Protein AF-A0A3D1HJ49-F1 (afdb_monomer_lite)

Foldseek 3Di:
DAFEAEAQDKWKKKKFKWFWDDDPPDTDTHQDQCVQWAPKWKWKQFPVRDTDTWDWDQDPVGRRMIITIGDRRDDFGFIWIKIWIAHPNDIWIFIGGRHYGYDNDDPPPDRDFDKDWGDDTVRMTMIIGIDRPPQDCWKKWKEFALDPDPVPDDSVVTDIDRDDQAQHKDFYFAAPHGQKIKIKTLDDWFKDDPRHTDDFDWDDDPSMIITMHDGHYGDRRDMIGIHD

Sequence (228 aa):
MIYRIVKGNGFKLHILVSKLEIAQNSNTLVDCDMNQAANTKVELVDGSCNSIELRHKVSGDAKNELICDFPDDIDIGCYAVKVSFVIGGIHLSSCESNMFLIVPFNRQSKIPVGIIDGEPCGLYNLKYYITTENSYDYKFWYGSSSANSVSELNKDELACDFNRASGKTFTIETTDSKPYIWFVCTSPITITQAGLPTAFNMEQVDNLYFYWSDELVAGNDNIYSIGD

Radius of gyration: 22.47 Å; chains: 1; bounding box: 58×40×58 Å

pLDDT: mean 83.67, std 11.41, range [43.72, 97.31]

Structure (mmCIF, N/CA/C/O backbone):
data_AF-A0A3D1HJ49-F1
#
_entry.id   AF-A0A3D1HJ49-F1
#
loop_
_atom_site.group_PDB
_atom_site.id
_atom_site.type_symbol
_atom_site.label_atom_id
_atom_site.label_alt_id
_atom_site.label_comp_id
_atom_site.label_asym_id
_atom_site.label_entity_id
_atom_site.label_seq_id
_atom_site.pdbx_PDB_ins_code
_atom_site.Cartn_x
_atom_site.Cartn_y
_atom_site.Cartn_z
_atom_site.occupancy
_atom_site.B_iso_or_equiv
_atom_site.auth_seq_id
_atom_site.auth_comp_id
_atom_site.auth_asym_id
_atom_site.auth_atom_id
_atom_site.pdbx_PDB_model_num
ATOM 1 N N . MET A 1 1 ? 20.988 -9.615 -2.984 1.00 62.34 1 MET A N 1
ATOM 2 C CA . MET A 1 1 ? 20.649 -9.552 -1.540 1.00 62.34 1 MET A CA 1
ATOM 3 C C . MET A 1 1 ? 19.183 -9.933 -1.419 1.00 62.34 1 MET A C 1
ATOM 5 O O . MET A 1 1 ? 18.428 -9.475 -2.257 1.00 62.34 1 MET A O 1
ATOM 9 N N . ILE A 1 2 ? 18.794 -10.790 -0.469 1.00 75.12 2 ILE A N 1
ATOM 10 C CA . ILE A 1 2 ? 17.398 -11.253 -0.329 1.00 75.12 2 ILE A CA 1
ATOM 11 C C . ILE A 1 2 ? 16.785 -10.602 0.913 1.00 75.12 2 ILE A C 1
ATOM 13 O O . ILE A 1 2 ? 17.317 -10.773 2.015 1.00 75.12 2 ILE A O 1
ATOM 17 N N . TYR A 1 3 ? 15.674 -9.884 0.756 1.00 79.00 3 TYR A N 1
ATOM 18 C CA . TYR A 1 3 ? 14.934 -9.292 1.868 1.00 79.00 3 TYR A CA 1
ATOM 19 C C . TYR A 1 3 ? 14.092 -10.354 2.575 1.00 79.00 3 TYR A C 1
ATOM 21 O O . TYR A 1 3 ? 13.162 -10.911 1.999 1.00 79.00 3 TYR A O 1
ATOM 29 N N . ARG A 1 4 ? 14.408 -10.638 3.843 1.00 81.81 4 ARG A N 1
ATOM 30 C CA . ARG A 1 4 ? 13.622 -11.559 4.674 1.00 81.81 4 ARG A CA 1
ATOM 31 C C . ARG A 1 4 ? 12.503 -10.813 5.385 1.00 81.81 4 ARG A C 1
ATOM 33 O O . ARG A 1 4 ? 12.780 -10.066 6.324 1.00 81.81 4 ARG A O 1
ATOM 40 N N . ILE A 1 5 ? 11.263 -11.052 4.978 1.00 79.94 5 ILE A N 1
ATOM 41 C CA . ILE A 1 5 ? 10.075 -10.405 5.543 1.00 79.94 5 ILE A CA 1
ATOM 42 C C . ILE A 1 5 ? 9.272 -11.437 6.332 1.00 79.94 5 ILE A C 1
ATOM 44 O O . ILE A 1 5 ? 9.066 -12.556 5.868 1.00 79.94 5 ILE A O 1
ATOM 48 N N . VAL A 1 6 ? 8.841 -11.089 7.545 1.00 78.81 6 VAL A N 1
ATOM 49 C CA . VAL A 1 6 ? 7.960 -11.968 8.327 1.00 78.81 6 VAL A CA 1
ATOM 50 C C . VAL A 1 6 ? 6.545 -11.875 7.762 1.00 78.81 6 VAL A C 1
ATOM 52 O O . VAL A 1 6 ? 6.070 -10.762 7.534 1.00 78.81 6 VAL A O 1
ATOM 55 N N . LYS A 1 7 ? 5.880 -13.017 7.551 1.00 80.44 7 LYS A N 1
ATOM 56 C CA . LYS A 1 7 ? 4.475 -13.078 7.110 1.00 80.44 7 LYS A CA 1
ATOM 57 C C . LYS A 1 7 ? 3.591 -12.189 7.999 1.00 80.44 7 LYS A C 1
ATOM 59 O O . LYS A 1 7 ? 3.810 -12.132 9.208 1.00 80.44 7 LYS A O 1
ATOM 64 N N . GLY A 1 8 ? 2.625 -11.493 7.401 1.00 70.12 8 GLY A N 1
ATOM 65 C CA . GLY A 1 8 ? 1.789 -10.503 8.089 1.00 70.12 8 GLY A CA 1
ATOM 66 C C . GLY A 1 8 ? 2.337 -9.073 8.061 1.00 70.12 8 GLY A C 1
ATOM 67 O O . GLY A 1 8 ? 1.696 -8.178 8.600 1.00 70.12 8 GLY A O 1
ATOM 68 N N . ASN A 1 9 ? 3.505 -8.820 7.452 1.00 71.69 9 ASN A N 1
ATOM 69 C CA . ASN A 1 9 ? 4.027 -7.459 7.297 1.00 71.69 9 ASN A CA 1
ATOM 70 C C . ASN A 1 9 ? 3.819 -6.937 5.877 1.00 71.69 9 ASN A C 1
ATOM 72 O O . ASN A 1 9 ? 4.510 -7.365 4.953 1.00 71.69 9 ASN A O 1
ATOM 76 N N . GLY A 1 10 ? 2.935 -5.951 5.745 1.00 74.31 10 GLY A N 1
ATOM 77 C CA . GLY A 1 10 ? 2.807 -5.125 4.548 1.00 74.31 10 GLY A CA 1
ATOM 78 C C . GLY A 1 10 ? 3.728 -3.904 4.604 1.00 74.31 10 GLY A C 1
ATOM 79 O O . GLY A 1 10 ? 4.014 -3.371 5.682 1.00 74.31 10 GLY A O 1
ATOM 80 N N . PHE A 1 11 ? 4.195 -3.454 3.444 1.00 79.50 11 PHE A N 1
ATOM 81 C CA . PHE A 1 11 ? 5.095 -2.304 3.298 1.00 79.50 11 PHE A CA 1
ATOM 82 C C . PHE A 1 11 ? 4.933 -1.657 1.919 1.00 79.50 11 PHE A C 1
ATOM 84 O O . PHE A 1 11 ? 4.277 -2.217 1.038 1.00 79.50 11 PHE A O 1
ATOM 91 N N . LYS A 1 12 ? 5.556 -0.495 1.703 1.00 83.12 12 LYS A N 1
ATOM 92 C CA . LYS A 1 12 ? 5.642 0.103 0.368 1.00 83.12 12 LYS A CA 1
ATOM 93 C C . LYS A 1 12 ? 6.938 -0.306 -0.307 1.00 83.12 12 LYS A C 1
ATOM 95 O O . LYS A 1 12 ? 8.031 -0.139 0.242 1.00 83.12 12 LYS A O 1
ATOM 100 N N . LEU A 1 13 ? 6.804 -0.823 -1.520 1.00 88.75 13 LEU A N 1
ATOM 101 C CA . LEU A 1 13 ? 7.916 -1.038 -2.427 1.00 88.75 13 LEU A CA 1
ATOM 102 C C . LEU A 1 13 ? 7.982 0.134 -3.403 1.00 88.75 13 LEU A C 1
ATOM 104 O O . LEU A 1 13 ? 7.084 0.322 -4.220 1.00 88.75 13 LEU A O 1
ATOM 108 N N . HIS A 1 14 ? 9.059 0.897 -3.325 1.00 90.06 14 HIS A N 1
ATOM 109 C CA . HIS A 1 14 ? 9.347 1.973 -4.255 1.00 90.06 14 HIS A CA 1
ATOM 110 C C . HIS A 1 14 ? 10.259 1.464 -5.367 1.00 90.06 14 HIS A C 1
ATOM 112 O O . HIS A 1 14 ? 11.245 0.773 -5.096 1.00 90.06 14 HIS A O 1
ATOM 118 N N . ILE A 1 15 ? 9.928 1.806 -6.609 1.00 91.12 15 ILE A N 1
ATOM 119 C CA . ILE A 1 15 ? 10.659 1.406 -7.811 1.00 91.12 15 ILE A CA 1
ATOM 120 C C . ILE A 1 15 ? 10.973 2.665 -8.616 1.00 91.12 15 ILE A C 1
ATOM 122 O O . ILE A 1 15 ? 10.090 3.248 -9.242 1.00 91.12 15 ILE A O 1
ATOM 126 N N . LEU A 1 16 ? 12.233 3.088 -8.594 1.00 90.56 16 LEU A N 1
ATOM 127 C CA . LEU A 1 16 ? 12.749 4.178 -9.414 1.00 90.56 16 LEU A CA 1
ATOM 128 C C . LEU A 1 16 ? 13.065 3.654 -10.810 1.00 90.56 16 LEU A C 1
ATOM 130 O O . LEU A 1 16 ? 13.747 2.638 -10.948 1.00 90.56 16 LEU A O 1
ATOM 134 N N . VAL A 1 17 ? 12.607 4.367 -11.831 1.00 90.38 17 VAL A N 1
ATOM 135 C CA . VAL A 1 17 ? 12.772 3.998 -13.236 1.00 90.38 17 VAL A CA 1
ATOM 136 C C . VAL A 1 17 ? 13.630 5.045 -13.935 1.00 90.38 17 VAL A C 1
ATOM 138 O O . VAL A 1 17 ? 13.223 6.191 -14.124 1.00 90.38 17 VAL A O 1
ATOM 141 N N . SER A 1 18 ? 14.819 4.650 -14.374 1.00 87.88 18 SER A N 1
ATOM 142 C CA . SER A 1 18 ? 15.704 5.504 -15.169 1.00 87.88 18 SER A CA 1
ATOM 143 C C . SER A 1 18 ? 15.948 4.887 -16.542 1.00 87.88 18 SER A C 1
ATOM 145 O O . SER A 1 18 ? 15.961 3.670 -16.708 1.00 87.88 18 SER A O 1
ATOM 147 N N . LYS A 1 19 ? 16.182 5.731 -17.540 1.00 85.62 19 LYS A N 1
ATOM 148 C CA . LYS A 1 19 ? 16.557 5.368 -18.902 1.00 85.62 19 LYS A CA 1
ATOM 149 C C . LYS A 1 19 ? 18.010 5.760 -19.151 1.00 85.62 19 LYS A C 1
ATOM 151 O O . LYS A 1 19 ? 18.407 6.895 -18.921 1.00 85.62 19 LYS A O 1
ATOM 156 N N . LEU A 1 20 ? 18.801 4.828 -19.650 1.00 82.19 20 LEU A N 1
ATOM 157 C CA . LEU A 1 20 ? 20.121 5.046 -20.205 1.00 82.19 20 LEU A CA 1
ATOM 158 C C . LEU A 1 20 ? 19.990 5.734 -21.565 1.00 82.19 20 LEU A C 1
ATOM 160 O O . LEU A 1 20 ? 19.540 5.142 -22.548 1.00 82.19 20 LEU A O 1
ATOM 164 N N . GLU A 1 21 ? 20.413 6.987 -21.621 1.00 82.50 21 GLU A N 1
ATOM 165 C CA . GLU A 1 21 ? 20.593 7.719 -22.866 1.00 82.50 21 GLU A CA 1
ATOM 166 C C . GLU A 1 21 ? 22.050 7.621 -23.307 1.00 82.50 21 GLU A C 1
ATOM 168 O O . GLU A 1 21 ? 22.971 7.976 -22.569 1.00 82.50 21 GLU A O 1
ATOM 173 N N . ILE A 1 22 ? 22.243 7.092 -24.516 1.00 79.31 22 ILE A N 1
ATOM 174 C CA . ILE A 1 22 ? 23.552 6.893 -25.134 1.00 79.31 22 ILE A CA 1
ATOM 175 C C . ILE A 1 22 ? 23.733 7.983 -26.185 1.00 79.31 22 ILE A C 1
ATOM 177 O O . ILE A 1 22 ? 23.018 8.017 -27.187 1.00 79.31 22 ILE A O 1
ATOM 181 N N . ALA A 1 23 ? 24.702 8.863 -25.964 1.00 79.00 23 ALA A N 1
ATOM 182 C CA . ALA A 1 23 ? 25.144 9.865 -26.922 1.00 79.00 23 ALA A CA 1
ATOM 183 C C . ALA A 1 23 ? 26.583 9.576 -27.365 1.00 79.00 23 ALA A C 1
ATOM 185 O O . ALA A 1 23 ? 27.312 8.820 -26.726 1.00 79.00 23 ALA A O 1
ATOM 186 N N . GLN A 1 24 ? 27.009 10.217 -28.456 1.00 74.81 24 GLN A N 1
ATOM 187 C CA . GLN A 1 24 ? 28.271 9.927 -29.148 1.00 74.81 24 GLN A CA 1
ATOM 188 C C . GLN A 1 24 ? 29.519 9.961 -28.238 1.00 74.81 24 GLN A C 1
ATOM 190 O O . GLN A 1 24 ? 30.495 9.297 -28.562 1.00 74.81 24 GLN A O 1
ATOM 195 N N . ASN A 1 25 ? 29.476 10.676 -27.100 1.00 78.88 25 ASN A N 1
ATOM 196 C CA . ASN A 1 25 ? 30.561 10.755 -26.108 1.00 78.88 25 ASN A CA 1
ATOM 197 C C . ASN A 1 25 ? 30.086 10.754 -24.637 1.00 78.88 25 ASN A C 1
ATOM 199 O O . ASN A 1 25 ? 30.859 11.100 -23.745 1.00 78.88 25 ASN A O 1
ATOM 203 N N . SER A 1 26 ? 28.824 10.421 -24.357 1.00 77.00 26 SER A N 1
ATOM 204 C CA . SER A 1 26 ? 28.311 10.409 -22.982 1.00 77.00 26 SER A CA 1
ATOM 205 C C . SER A 1 26 ? 27.173 9.418 -22.825 1.00 77.00 26 SER A C 1
ATOM 207 O O . SER A 1 26 ? 26.252 9.400 -23.636 1.00 77.00 26 SER A O 1
ATOM 209 N N . ASN A 1 27 ? 27.211 8.663 -21.732 1.00 80.12 27 ASN A N 1
ATOM 210 C CA . ASN A 1 27 ? 26.098 7.838 -21.293 1.00 80.12 27 ASN A CA 1
ATOM 211 C C . ASN A 1 27 ? 25.561 8.439 -20.000 1.00 80.12 27 ASN A C 1
ATOM 213 O O . ASN A 1 27 ? 26.322 8.614 -19.046 1.00 80.12 27 ASN A O 1
ATOM 217 N N . THR A 1 28 ? 24.274 8.757 -19.965 1.00 83.31 28 THR A N 1
ATOM 218 C CA . THR A 1 28 ? 23.627 9.341 -18.785 1.00 83.31 28 THR A CA 1
ATOM 219 C C . THR A 1 28 ? 22.356 8.585 -18.456 1.00 83.31 28 THR A C 1
ATOM 221 O O . THR A 1 28 ? 21.609 8.197 -19.351 1.00 83.31 28 THR A O 1
ATOM 224 N N . LEU A 1 29 ? 22.107 8.375 -17.165 1.00 82.56 29 LEU A N 1
ATOM 225 C CA . LEU A 1 29 ? 20.807 7.918 -16.691 1.00 82.56 29 LEU A CA 1
ATOM 226 C C . LEU A 1 29 ? 19.899 9.135 -16.546 1.00 82.56 29 LEU A C 1
ATOM 228 O O . LEU A 1 29 ? 20.264 10.105 -15.885 1.00 82.56 29 LEU A O 1
ATOM 232 N N . VAL A 1 30 ? 18.739 9.072 -17.185 1.00 85.88 30 VAL A N 1
ATOM 233 C CA . VAL A 1 30 ? 17.706 10.103 -17.154 1.00 85.88 30 VAL A CA 1
ATOM 234 C C . VAL A 1 30 ? 16.459 9.506 -16.528 1.00 85.88 30 VAL A C 1
ATOM 236 O O . VAL A 1 30 ? 16.081 8.377 -16.834 1.00 85.88 30 VAL A O 1
ATOM 239 N N . ASP A 1 31 ? 15.820 10.255 -15.645 1.00 88.81 31 ASP A N 1
ATOM 240 C CA . ASP A 1 31 ? 14.590 9.831 -14.990 1.00 88.81 31 ASP A CA 1
ATOM 241 C C . ASP A 1 31 ? 13.462 9.637 -16.010 1.00 88.81 31 ASP A C 1
ATOM 243 O O . ASP A 1 31 ? 13.188 10.503 -16.843 1.00 88.81 31 ASP A O 1
ATOM 247 N N . CYS A 1 32 ? 12.823 8.467 -15.974 1.00 87.56 32 CYS A N 1
ATOM 248 C CA . CYS A 1 32 ? 11.751 8.116 -16.898 1.00 87.56 32 CYS A CA 1
ATOM 249 C C . CYS A 1 32 ? 10.413 8.619 -16.354 1.00 87.56 32 CYS A C 1
ATOM 251 O O . CYS A 1 32 ? 10.000 8.174 -15.296 1.00 87.56 32 CYS A O 1
ATOM 253 N N . ASP A 1 33 ? 9.699 9.497 -17.062 1.00 89.94 33 ASP A N 1
ATOM 254 C CA . ASP A 1 33 ? 8.368 9.950 -16.628 1.00 89.94 33 ASP A CA 1
ATOM 255 C C . ASP A 1 33 ? 7.330 8.821 -16.759 1.00 89.94 33 ASP A C 1
ATOM 257 O O . ASP A 1 33 ? 6.801 8.549 -17.840 1.00 89.94 33 ASP A O 1
ATOM 261 N N . MET A 1 34 ? 7.025 8.168 -15.640 1.00 91.94 34 MET A N 1
ATOM 262 C CA . MET A 1 34 ? 6.105 7.035 -15.568 1.00 91.94 34 MET A CA 1
ATOM 263 C C . MET A 1 34 ? 4.641 7.436 -15.761 1.00 91.94 34 MET A C 1
ATOM 265 O O . MET A 1 34 ? 3.817 6.562 -16.014 1.00 91.94 34 MET A O 1
ATOM 269 N N . ASN A 1 35 ? 4.301 8.732 -15.754 1.00 88.88 35 ASN A N 1
ATOM 270 C CA . ASN A 1 35 ? 2.962 9.183 -16.162 1.00 88.88 35 ASN A CA 1
ATOM 271 C C . ASN A 1 35 ? 2.709 8.992 -17.664 1.00 88.88 35 ASN A C 1
ATOM 273 O O . ASN A 1 35 ? 1.563 9.008 -18.104 1.00 88.88 35 ASN A O 1
ATOM 277 N N . GLN A 1 36 ? 3.770 8.829 -18.459 1.00 90.19 36 GLN A N 1
ATOM 278 C CA . GLN A 1 36 ? 3.679 8.567 -19.898 1.00 90.19 36 GLN A CA 1
ATOM 279 C C . GLN A 1 36 ? 3.671 7.067 -20.219 1.00 90.19 36 GLN A C 1
ATOM 281 O O . GLN A 1 36 ? 3.515 6.686 -21.382 1.00 90.19 36 GLN A O 1
ATOM 286 N N . ALA A 1 37 ? 3.862 6.216 -19.208 1.00 91.06 37 ALA A N 1
ATOM 287 C CA . ALA A 1 37 ? 3.822 4.775 -19.360 1.00 91.06 37 ALA A CA 1
ATOM 288 C C . ALA A 1 37 ? 2.368 4.277 -19.394 1.00 91.06 37 ALA A C 1
ATOM 290 O O . ALA A 1 37 ? 1.515 4.722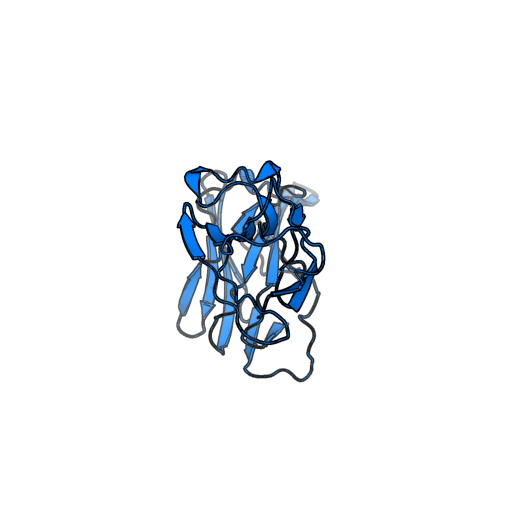 -18.629 1.00 91.06 37 ALA A O 1
ATOM 291 N N . ALA A 1 38 ? 2.090 3.325 -20.280 1.00 88.94 38 ALA A N 1
ATOM 292 C CA . ALA A 1 38 ? 0.808 2.640 -20.386 1.00 88.94 38 ALA A CA 1
ATOM 293 C C . ALA A 1 38 ? 0.956 1.161 -20.018 1.00 88.94 38 ALA A C 1
ATOM 295 O O . ALA A 1 38 ? 2.028 0.577 -20.180 1.00 88.94 38 ALA A O 1
ATOM 296 N N . ASN A 1 39 ? -0.142 0.538 -19.578 1.00 91.38 39 ASN A N 1
ATOM 297 C CA . ASN A 1 39 ? -0.190 -0.882 -19.206 1.00 91.38 39 ASN A CA 1
ATOM 298 C C . ASN A 1 39 ? 0.896 -1.280 -18.194 1.00 91.38 39 ASN A C 1
ATOM 300 O O . ASN A 1 39 ? 1.469 -2.364 -18.295 1.00 91.38 39 ASN A O 1
ATOM 304 N N . THR A 1 40 ? 1.202 -0.389 -17.250 1.00 92.69 40 THR A N 1
ATOM 305 C CA . THR A 1 40 ? 2.156 -0.677 -16.183 1.00 92.69 40 THR A CA 1
ATOM 306 C C . THR A 1 40 ? 1.620 -1.811 -15.317 1.00 92.69 40 THR A C 1
ATOM 308 O O . THR A 1 40 ? 0.468 -1.785 -14.889 1.00 92.69 40 THR A O 1
ATOM 311 N N . LYS A 1 41 ? 2.461 -2.812 -15.075 1.00 93.62 41 LYS A N 1
ATOM 312 C CA . LYS A 1 41 ? 2.205 -3.925 -14.167 1.00 93.62 41 LYS A CA 1
ATOM 313 C C . LYS A 1 41 ? 3.421 -4.148 -13.297 1.00 93.62 41 LYS A C 1
ATOM 315 O O . LYS A 1 41 ? 4.546 -4.205 -13.800 1.00 93.62 41 LYS A O 1
ATOM 320 N N . VAL A 1 42 ? 3.171 -4.327 -12.010 1.00 94.00 42 VAL A N 1
ATOM 321 C CA . VAL A 1 42 ? 4.167 -4.764 -11.038 1.00 94.00 42 VAL A CA 1
ATOM 322 C C . VAL A 1 42 ? 3.651 -6.060 -10.445 1.00 94.00 42 VAL A C 1
ATOM 324 O O . VAL A 1 42 ? 2.531 -6.103 -9.955 1.00 94.00 42 VAL A O 1
ATOM 327 N N . GLU A 1 43 ? 4.433 -7.123 -10.525 1.00 94.44 43 GLU A N 1
ATOM 328 C CA . GLU A 1 43 ? 4.025 -8.468 -10.144 1.00 94.44 43 GLU A CA 1
ATOM 329 C C . GLU A 1 43 ? 5.037 -9.072 -9.170 1.00 94.44 43 GLU A C 1
ATOM 331 O O . GLU A 1 43 ? 6.249 -8.928 -9.345 1.00 94.44 43 GLU A O 1
ATOM 336 N N . LEU A 1 44 ? 4.543 -9.803 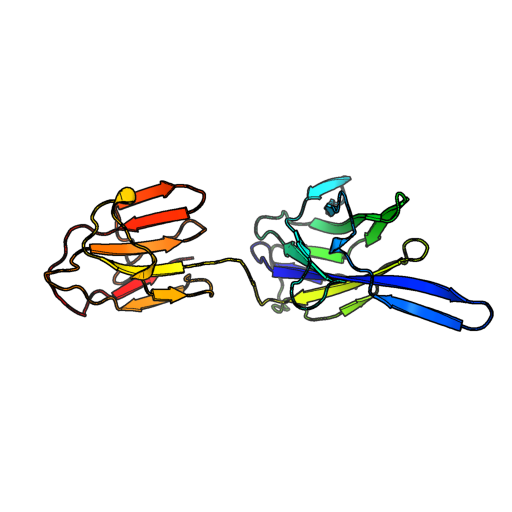-8.175 1.00 93.25 44 LEU A N 1
ATOM 337 C CA . LEU A 1 44 ? 5.340 -10.762 -7.422 1.00 93.25 44 LEU A CA 1
ATOM 338 C C . LEU A 1 44 ? 5.219 -12.121 -8.091 1.00 93.25 44 LEU A C 1
ATOM 340 O O . LEU A 1 44 ? 4.108 -12.591 -8.314 1.00 93.25 44 LEU A O 1
ATOM 344 N N . VAL A 1 45 ? 6.349 -12.744 -8.410 1.00 92.81 45 VAL A N 1
ATOM 345 C CA . VAL A 1 45 ? 6.386 -14.052 -9.073 1.00 92.81 45 VAL A CA 1
ATOM 346 C C . VAL A 1 45 ? 6.974 -15.074 -8.113 1.00 92.81 45 VAL A C 1
ATOM 348 O O . VAL A 1 45 ? 8.113 -14.915 -7.666 1.00 92.81 45 VAL A O 1
ATOM 351 N N . ASP A 1 46 ? 6.197 -16.100 -7.776 1.00 89.38 46 ASP A N 1
ATOM 352 C CA . ASP A 1 46 ? 6.638 -17.174 -6.886 1.00 89.38 46 ASP A CA 1
ATOM 353 C C . ASP A 1 46 ? 7.516 -18.213 -7.615 1.00 89.38 46 ASP A C 1
ATOM 355 O O . ASP A 1 46 ? 7.669 -18.213 -8.841 1.00 89.38 46 ASP A O 1
ATOM 359 N N . GLY A 1 47 ? 8.095 -19.143 -6.851 1.00 79.12 47 GLY A N 1
ATOM 360 C CA . GLY A 1 47 ? 8.904 -20.237 -7.404 1.00 79.12 47 GLY A CA 1
ATOM 361 C C . GLY A 1 47 ? 8.136 -21.233 -8.289 1.00 79.12 47 GLY A C 1
ATOM 362 O O . GLY A 1 47 ? 8.770 -22.037 -8.968 1.00 79.12 47 GLY A O 1
ATOM 363 N N . SER A 1 48 ? 6.801 -21.183 -8.294 1.00 81.88 48 SER A N 1
ATOM 364 C CA . SER A 1 48 ? 5.912 -22.000 -9.134 1.00 81.88 48 SER A CA 1
ATOM 365 C C . SER A 1 48 ? 5.416 -21.243 -10.374 1.00 81.88 48 SER A C 1
ATOM 367 O O . SER A 1 48 ? 4.566 -21.756 -11.100 1.00 81.88 48 SER A O 1
ATOM 369 N N . CYS A 1 49 ? 5.951 -20.045 -10.631 1.00 79.25 49 CYS A N 1
ATOM 370 C CA . CYS A 1 49 ? 5.554 -19.142 -11.711 1.00 79.25 49 CYS A CA 1
ATOM 371 C C . CYS A 1 49 ? 4.123 -18.591 -11.604 1.00 79.25 49 CYS A C 1
ATOM 373 O O . CYS A 1 49 ? 3.595 -18.088 -12.598 1.00 79.25 49 CYS A O 1
ATOM 375 N N . ASN A 1 50 ? 3.504 -18.629 -10.422 1.00 86.94 50 ASN A N 1
ATOM 376 C CA . ASN A 1 50 ? 2.289 -17.859 -10.175 1.00 86.94 50 ASN A CA 1
ATOM 377 C C . ASN A 1 50 ? 2.664 -16.387 -10.008 1.00 86.94 50 ASN A C 1
ATOM 379 O O . ASN A 1 50 ? 3.670 -16.072 -9.366 1.00 86.94 50 ASN A O 1
ATOM 383 N N . SER A 1 51 ? 1.850 -15.491 -10.570 1.00 90.00 51 SER A N 1
ATOM 384 C CA . SER A 1 51 ? 2.027 -14.052 -10.396 1.00 90.00 51 SER A CA 1
ATOM 385 C C . SER A 1 51 ? 0.900 -13.427 -9.581 1.00 90.00 51 SER A C 1
ATOM 387 O O . SER A 1 51 ? -0.273 -13.771 -9.724 1.00 90.00 51 SER A O 1
ATOM 389 N N . ILE A 1 52 ? 1.283 -12.500 -8.706 1.00 90.50 52 ILE A N 1
ATOM 390 C CA . ILE A 1 52 ? 0.386 -11.663 -7.912 1.00 90.50 52 ILE A CA 1
ATOM 391 C C . ILE A 1 52 ? 0.628 -10.224 -8.352 1.00 90.50 52 ILE A C 1
ATOM 393 O O . ILE A 1 52 ? 1.723 -9.696 -8.161 1.00 90.50 52 ILE A O 1
ATOM 397 N N . GLU A 1 53 ? -0.373 -9.590 -8.954 1.00 92.12 53 GLU A N 1
ATOM 398 C CA . GLU A 1 53 ? -0.270 -8.191 -9.369 1.00 92.12 53 GLU A CA 1
ATOM 399 C C . GLU A 1 53 ? -0.382 -7.261 -8.153 1.00 92.12 53 GLU A C 1
ATOM 401 O O . GLU A 1 53 ? -1.335 -7.329 -7.375 1.00 92.12 53 GLU A O 1
ATOM 406 N N . LEU A 1 54 ? 0.605 -6.382 -7.994 1.00 87.56 54 LEU A N 1
ATOM 407 C CA . LEU A 1 54 ? 0.642 -5.367 -6.956 1.00 87.56 54 LEU A CA 1
ATOM 408 C C . LEU A 1 54 ? -0.108 -4.115 -7.402 1.00 87.56 54 LEU A C 1
ATOM 410 O O . LEU A 1 54 ? 0.105 -3.578 -8.498 1.00 87.56 54 LEU A O 1
ATOM 414 N N . ARG A 1 55 ? -0.929 -3.585 -6.492 1.00 86.25 55 ARG A N 1
ATOM 415 C CA . ARG A 1 55 ? -1.470 -2.232 -6.640 1.00 86.25 55 ARG A CA 1
ATOM 416 C C . ARG A 1 55 ? -0.312 -1.246 -6.623 1.00 86.25 55 ARG A C 1
ATOM 418 O O . ARG A 1 55 ? 0.553 -1.323 -5.753 1.00 86.25 55 ARG A O 1
ATOM 425 N N . HIS A 1 56 ? -0.306 -0.327 -7.577 1.00 88.81 56 HIS A N 1
ATOM 426 C CA . HIS A 1 56 ? 0.755 0.656 -7.712 1.00 88.81 56 HIS A CA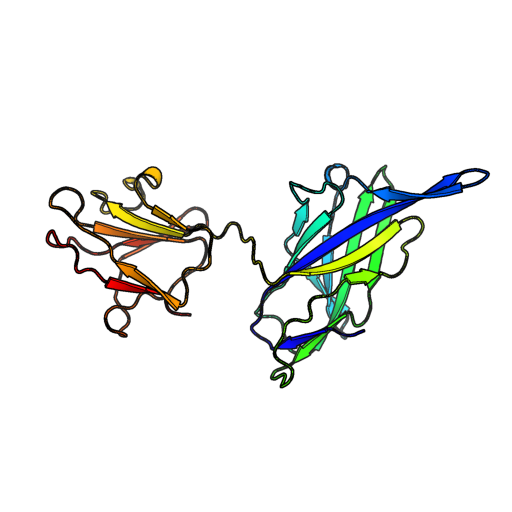 1
ATOM 427 C C . HIS A 1 56 ? 0.209 2.009 -8.166 1.00 88.81 56 HIS A C 1
ATOM 429 O O . HIS A 1 56 ? -0.857 2.098 -8.777 1.00 88.81 56 HIS A O 1
ATOM 435 N N . LYS A 1 57 ? 0.964 3.066 -7.874 1.00 88.31 57 LYS A N 1
ATOM 436 C CA . LYS A 1 57 ? 0.737 4.425 -8.378 1.00 88.31 57 LYS A CA 1
ATOM 437 C C . LYS A 1 57 ? 2.063 5.076 -8.752 1.00 88.31 57 LYS A C 1
ATOM 439 O O . LYS A 1 57 ? 3.100 4.717 -8.199 1.00 88.31 57 LYS A O 1
ATOM 444 N N . VAL A 1 58 ? 2.021 6.055 -9.650 1.00 86.38 58 VAL A N 1
ATOM 445 C CA . VAL A 1 58 ? 3.163 6.953 -9.867 1.00 86.38 58 VAL A CA 1
ATOM 446 C C . VAL A 1 58 ? 3.237 7.930 -8.692 1.00 86.38 58 VAL A C 1
ATOM 448 O O . VAL A 1 58 ? 2.205 8.416 -8.221 1.00 86.38 58 VAL A O 1
ATOM 451 N N . SER A 1 59 ? 4.440 8.182 -8.183 1.00 84.12 59 SER A N 1
ATOM 452 C CA . SER A 1 59 ? 4.668 9.137 -7.096 1.00 84.12 59 SER A CA 1
ATOM 453 C C . SER A 1 59 ? 4.309 10.562 -7.531 1.00 84.12 59 SER A C 1
ATOM 455 O O . SER A 1 59 ? 4.575 10.976 -8.662 1.00 84.12 59 SER A O 1
ATOM 457 N N . GLY A 1 60 ? 3.681 11.319 -6.626 1.00 74.31 60 GLY A N 1
ATOM 458 C CA . GLY A 1 60 ? 3.327 12.722 -6.867 1.00 74.31 60 GLY A CA 1
ATOM 459 C C . GLY A 1 60 ? 4.539 13.656 -6.831 1.00 74.31 60 GLY A C 1
ATOM 460 O O . GLY A 1 60 ? 4.558 14.660 -7.542 1.00 74.31 60 GLY A O 1
ATOM 461 N N . ASP A 1 61 ? 5.558 13.289 -6.049 1.00 76.25 61 ASP A N 1
ATOM 462 C CA . ASP A 1 61 ? 6.773 14.083 -5.850 1.00 76.25 61 ASP A CA 1
ATOM 463 C C . ASP A 1 61 ? 7.853 13.743 -6.888 1.00 76.25 61 ASP A C 1
ATOM 465 O O . ASP A 1 61 ? 8.602 14.618 -7.327 1.00 76.25 61 ASP A O 1
ATOM 469 N N . ALA A 1 62 ? 7.906 12.479 -7.320 1.00 81.88 62 ALA A N 1
ATOM 470 C CA . ALA A 1 62 ? 8.890 11.968 -8.267 1.00 81.88 62 ALA A CA 1
ATOM 471 C C . ALA A 1 62 ? 8.212 11.236 -9.434 1.00 81.88 62 ALA A C 1
ATOM 473 O O . ALA A 1 62 ? 7.748 10.106 -9.325 1.00 81.88 62 ALA A O 1
ATOM 474 N N . LYS A 1 63 ? 8.193 11.857 -10.615 1.00 86.62 63 LYS A N 1
ATOM 475 C CA . LYS A 1 63 ? 7.504 11.295 -11.792 1.00 86.62 63 LYS A CA 1
ATOM 476 C C . LYS A 1 63 ? 8.090 9.975 -12.305 1.00 86.62 63 LYS A C 1
ATOM 478 O O . LYS A 1 63 ? 7.456 9.313 -13.118 1.00 86.62 63 LYS A O 1
ATOM 483 N N . ASN A 1 64 ? 9.287 9.608 -11.861 1.00 89.94 64 ASN A N 1
ATOM 484 C CA . ASN A 1 64 ? 10.000 8.391 -12.238 1.00 89.94 64 ASN A CA 1
ATOM 485 C C . ASN A 1 64 ? 9.869 7.245 -11.244 1.00 89.94 64 ASN A C 1
ATOM 487 O O . ASN A 1 64 ? 10.575 6.246 -11.357 1.00 89.94 64 ASN A O 1
ATOM 491 N N . GLU A 1 65 ? 8.986 7.384 -10.270 1.00 91.06 65 GLU A N 1
ATOM 492 C CA . GLU A 1 65 ? 8.847 6.432 -9.190 1.00 91.06 65 GLU A CA 1
ATOM 493 C C . GLU A 1 65 ? 7.477 5.760 -9.221 1.00 91.06 65 GLU A C 1
ATOM 495 O O . GLU A 1 65 ? 6.441 6.426 -9.263 1.00 91.06 65 GLU A O 1
ATOM 500 N N . LEU A 1 66 ? 7.479 4.429 -9.144 1.00 90.94 66 LEU A N 1
ATOM 501 C CA . LEU A 1 66 ? 6.298 3.631 -8.836 1.00 90.94 66 LEU A CA 1
ATOM 502 C C . LEU A 1 66 ? 6.299 3.278 -7.349 1.00 90.94 66 LEU A C 1
ATOM 504 O O . LEU A 1 66 ? 7.270 2.725 -6.838 1.00 90.94 66 LEU A O 1
ATOM 508 N N . ILE A 1 67 ? 5.188 3.546 -6.673 1.00 90.06 67 ILE A N 1
ATOM 509 C CA . ILE A 1 67 ? 4.950 3.152 -5.284 1.00 90.06 67 ILE A CA 1
ATOM 510 C C . ILE A 1 67 ? 3.957 1.997 -5.302 1.00 90.06 67 ILE A C 1
ATOM 512 O O . ILE A 1 67 ? 2.829 2.169 -5.766 1.00 90.06 67 ILE A O 1
ATOM 516 N N . CYS A 1 68 ? 4.383 0.836 -4.810 1.00 89.56 68 CYS A N 1
ATOM 517 C CA . CYS A 1 68 ? 3.621 -0.408 -4.843 1.00 89.56 68 CYS A CA 1
ATOM 518 C C . CYS A 1 68 ? 3.261 -0.872 -3.431 1.00 89.56 68 CYS A C 1
ATOM 520 O O . CYS A 1 68 ? 4.089 -0.808 -2.518 1.00 89.56 68 CYS A O 1
ATOM 522 N N . ASP A 1 69 ? 2.049 -1.393 -3.274 1.00 84.81 69 ASP A N 1
ATOM 523 C CA . ASP A 1 69 ? 1.563 -1.946 -2.013 1.00 84.81 69 ASP A CA 1
ATOM 524 C C . ASP A 1 69 ? 1.980 -3.409 -1.912 1.00 84.81 69 ASP A C 1
ATOM 526 O O . ASP A 1 69 ? 1.497 -4.246 -2.675 1.00 84.81 69 ASP A O 1
ATOM 530 N N . PHE A 1 70 ? 2.884 -3.720 -0.982 1.00 85.50 70 PHE A N 1
ATOM 531 C CA . PHE A 1 70 ? 3.252 -5.101 -0.706 1.00 85.50 70 PHE A CA 1
ATOM 532 C C . PHE A 1 70 ? 2.215 -5.730 0.239 1.00 85.50 70 PHE A C 1
ATOM 534 O O . PHE A 1 70 ? 2.011 -5.200 1.338 1.00 85.50 70 PHE A O 1
ATOM 541 N N . PRO A 1 71 ? 1.567 -6.839 -0.157 1.00 78.88 71 PRO A N 1
ATOM 542 C CA . PRO A 1 71 ? 0.504 -7.462 0.624 1.00 78.88 71 PRO A CA 1
ATOM 543 C C . PRO A 1 71 ? 1.044 -8.129 1.896 1.00 78.88 71 PRO A C 1
ATOM 545 O O . PRO A 1 71 ? 2.141 -8.691 1.906 1.00 78.88 71 PRO A O 1
ATOM 548 N N . ASP A 1 72 ? 0.268 -8.085 2.977 1.00 77.69 72 ASP A N 1
ATOM 549 C CA . ASP A 1 72 ? 0.612 -8.705 4.261 1.00 77.69 72 ASP A CA 1
ATOM 550 C C . ASP A 1 72 ? 0.183 -10.180 4.363 1.00 77.69 72 ASP A C 1
ATOM 552 O O . ASP A 1 72 ? 0.737 -10.933 5.171 1.00 77.69 72 ASP A O 1
ATOM 556 N N . ASP A 1 73 ? -0.743 -10.617 3.512 1.00 77.06 73 ASP A N 1
ATOM 557 C CA . ASP A 1 73 ? -1.325 -11.960 3.482 1.00 77.06 73 ASP A CA 1
ATOM 558 C C . ASP A 1 73 ? -0.555 -12.968 2.612 1.00 77.06 73 ASP A C 1
ATOM 560 O O . ASP A 1 73 ? -0.909 -14.150 2.575 1.00 77.06 73 ASP A O 1
ATOM 564 N N . ILE A 1 74 ? 0.541 -12.540 1.979 1.00 84.81 74 ILE A N 1
ATOM 565 C CA . ILE A 1 74 ? 1.328 -13.381 1.077 1.00 84.81 74 ILE A CA 1
ATOM 566 C C . ILE A 1 74 ? 1.878 -14.643 1.763 1.00 84.81 74 ILE A C 1
ATOM 568 O O . ILE A 1 74 ? 2.297 -14.649 2.930 1.00 84.81 74 ILE A O 1
ATOM 572 N N . ASP A 1 75 ? 1.908 -15.739 1.008 1.00 88.31 75 ASP A N 1
ATOM 573 C CA . ASP A 1 75 ? 2.386 -17.022 1.504 1.00 88.31 75 ASP A CA 1
ATOM 574 C C . ASP A 1 75 ? 3.902 -17.085 1.673 1.00 88.31 75 ASP A C 1
ATOM 576 O O . ASP A 1 75 ? 4.673 -16.373 1.033 1.00 88.31 75 ASP A O 1
ATOM 580 N N . ILE A 1 76 ? 4.342 -17.973 2.562 1.00 88.31 76 ILE A N 1
ATOM 581 C CA . ILE A 1 76 ? 5.761 -18.222 2.831 1.00 88.31 76 ILE A CA 1
ATOM 582 C C . ILE A 1 76 ? 6.420 -18.749 1.555 1.00 88.31 76 ILE A C 1
ATOM 584 O O . ILE A 1 76 ? 5.991 -19.759 1.002 1.00 88.31 76 ILE A O 1
ATOM 588 N N . GLY A 1 77 ? 7.490 -18.094 1.112 1.00 89.75 77 GLY A N 1
ATOM 589 C CA . GLY A 1 77 ? 8.143 -18.436 -0.146 1.00 89.75 77 GLY A CA 1
ATOM 590 C C . GLY A 1 77 ? 9.153 -17.395 -0.613 1.00 89.75 77 GLY A C 1
ATOM 591 O O . GLY A 1 77 ? 9.292 -16.323 -0.019 1.00 89.75 77 GLY A O 1
ATOM 592 N N . CYS A 1 78 ? 9.874 -17.734 -1.679 1.00 90.12 78 CYS A N 1
ATOM 593 C CA . CYS A 1 78 ? 10.713 -16.793 -2.412 1.00 90.12 78 CYS A CA 1
ATOM 594 C C . CYS A 1 78 ? 9.887 -16.124 -3.510 1.00 90.12 78 CYS A C 1
ATOM 596 O O . CYS A 1 78 ? 9.220 -16.823 -4.273 1.00 90.12 78 CYS A O 1
ATOM 598 N N . TYR A 1 79 ? 10.002 -14.804 -3.624 1.00 90.75 79 TYR A N 1
ATOM 599 C CA . TYR A 1 79 ? 9.328 -14.021 -4.650 1.00 90.75 79 TYR A CA 1
ATOM 600 C C . TYR A 1 79 ? 10.323 -13.148 -5.408 1.00 90.75 79 TYR A C 1
ATOM 602 O O . TYR A 1 79 ? 11.181 -12.477 -4.819 1.00 90.75 79 TYR A O 1
ATOM 610 N N . ALA A 1 80 ? 10.190 -13.168 -6.728 1.00 90.62 80 ALA A N 1
ATOM 611 C CA . ALA A 1 80 ? 10.785 -12.199 -7.633 1.00 90.62 80 ALA A CA 1
ATOM 612 C C . ALA A 1 80 ? 9.852 -10.993 -7.801 1.00 90.62 80 ALA A C 1
ATOM 614 O O . ALA A 1 80 ? 8.640 -11.127 -7.630 1.00 90.62 80 ALA A O 1
ATOM 615 N N . VAL A 1 81 ? 10.405 -9.836 -8.166 1.00 91.25 81 VAL A N 1
ATOM 616 C CA . VAL A 1 81 ? 9.612 -8.666 -8.579 1.00 91.25 81 VAL A CA 1
ATOM 617 C C . VAL A 1 81 ? 9.744 -8.503 -10.078 1.00 91.25 81 VAL A C 1
ATOM 619 O O . VAL A 1 81 ? 10.848 -8.344 -10.591 1.00 91.25 81 VAL A O 1
ATOM 622 N N . LYS A 1 82 ? 8.618 -8.506 -10.780 1.00 91.69 82 LYS A N 1
ATOM 623 C CA . LYS A 1 82 ? 8.558 -8.264 -12.214 1.00 91.69 82 LYS A CA 1
ATOM 624 C C . LYS A 1 82 ? 7.842 -6.952 -12.479 1.00 91.69 82 LYS A C 1
ATOM 626 O O . LYS A 1 82 ? 6.751 -6.720 -11.977 1.00 91.69 82 LYS A O 1
ATOM 631 N N . VAL A 1 83 ? 8.452 -6.098 -13.288 1.00 92.31 83 VAL A N 1
ATOM 632 C CA . VAL A 1 83 ? 7.891 -4.805 -13.688 1.00 92.31 83 VAL A CA 1
ATOM 633 C C . VAL A 1 83 ? 7.789 -4.798 -15.198 1.00 92.31 83 VAL A C 1
ATOM 635 O O . VAL A 1 83 ? 8.778 -5.077 -15.871 1.00 92.31 83 VAL A O 1
ATOM 638 N N . SER A 1 84 ? 6.619 -4.476 -15.740 1.00 92.50 84 SER A N 1
ATOM 639 C CA . SER A 1 84 ? 6.415 -4.325 -17.183 1.00 92.50 84 SER A CA 1
ATOM 640 C C . SER A 1 84 ? 5.578 -3.097 -17.496 1.00 92.50 84 SER A C 1
ATOM 642 O O . SER A 1 84 ? 4.715 -2.723 -16.709 1.00 92.50 84 SER A O 1
ATOM 644 N N . PHE A 1 85 ? 5.869 -2.432 -18.609 1.00 92.75 85 PHE A N 1
ATOM 645 C CA . PHE A 1 85 ? 5.172 -1.220 -19.038 1.00 92.75 85 PHE A CA 1
ATOM 646 C C . PHE A 1 85 ? 5.422 -0.944 -20.523 1.00 92.75 85 PHE A C 1
ATOM 648 O O . PHE A 1 85 ? 6.335 -1.503 -21.136 1.00 92.75 85 PHE A O 1
ATOM 655 N N . VAL A 1 86 ? 4.610 -0.065 -21.109 1.00 90.75 86 VAL A N 1
ATOM 656 C CA . VAL A 1 86 ? 4.749 0.400 -22.492 1.00 90.75 86 VAL A CA 1
ATOM 657 C C . VAL A 1 86 ? 5.044 1.893 -22.504 1.00 90.75 86 VAL A C 1
ATOM 659 O O . VAL A 1 86 ? 4.258 2.677 -21.981 1.00 90.75 86 VAL A O 1
ATOM 662 N N . ILE A 1 87 ? 6.135 2.308 -23.149 1.00 89.19 87 ILE A N 1
ATOM 663 C CA . ILE A 1 87 ? 6.461 3.728 -23.347 1.00 89.19 87 ILE A CA 1
ATOM 664 C C . ILE A 1 87 ? 6.949 3.959 -24.776 1.00 89.19 87 ILE A C 1
ATOM 666 O O . ILE A 1 87 ? 7.717 3.165 -25.319 1.00 89.19 87 ILE A O 1
ATOM 670 N N . GLY A 1 88 ? 6.442 5.004 -25.437 1.00 85.94 88 GLY A N 1
ATOM 671 C CA . GLY A 1 88 ? 6.756 5.265 -26.849 1.00 85.94 88 GLY A CA 1
ATOM 672 C C . GLY A 1 88 ? 6.403 4.105 -27.795 1.00 85.94 88 GLY A C 1
ATOM 673 O O . GLY A 1 88 ? 7.060 3.929 -28.815 1.00 85.94 88 GLY A O 1
ATOM 674 N N . GLY A 1 89 ? 5.408 3.281 -27.440 1.00 85.62 89 GLY A N 1
ATOM 675 C CA . GLY A 1 89 ? 4.999 2.097 -28.207 1.00 85.62 89 GLY A CA 1
ATOM 676 C C . GLY A 1 89 ? 5.876 0.852 -28.014 1.00 85.62 89 GLY A C 1
ATOM 677 O O . GLY A 1 89 ? 5.609 -0.170 -28.642 1.00 85.62 89 GLY A O 1
ATOM 678 N N . ILE A 1 90 ? 6.892 0.904 -27.149 1.00 84.31 90 ILE A N 1
ATOM 679 C CA . ILE A 1 90 ? 7.798 -0.217 -26.871 1.00 84.31 90 ILE A CA 1
ATOM 680 C C . ILE A 1 90 ? 7.399 -0.873 -25.551 1.00 84.31 90 ILE A C 1
ATOM 682 O O . ILE A 1 90 ? 7.294 -0.194 -24.531 1.00 84.31 90 ILE A O 1
ATOM 686 N N . HIS A 1 91 ? 7.200 -2.192 -25.571 1.00 88.12 91 HIS A N 1
ATOM 687 C CA . HIS A 1 91 ? 6.975 -2.987 -24.367 1.00 88.12 91 HIS A CA 1
ATOM 688 C C . HIS A 1 91 ? 8.304 -3.330 -23.689 1.00 88.12 91 HIS A C 1
ATOM 690 O O . HIS A 1 91 ? 9.206 -3.888 -24.315 1.00 88.12 91 HIS A O 1
ATOM 696 N N . LEU A 1 92 ? 8.397 -3.035 -22.398 1.00 86.94 92 LEU A N 1
ATOM 697 C CA . LEU A 1 92 ? 9.571 -3.243 -21.559 1.00 86.94 92 LEU A CA 1
ATOM 698 C C . LEU A 1 92 ? 9.190 -4.134 -20.377 1.00 86.94 92 LEU A C 1
ATOM 700 O O . LEU A 1 92 ? 8.068 -4.055 -19.880 1.00 86.94 92 LEU A O 1
ATOM 704 N N . SER A 1 93 ? 10.108 -4.998 -19.938 1.00 86.06 93 SER A N 1
ATOM 705 C CA . SER A 1 93 ? 9.889 -5.871 -18.780 1.00 86.06 93 SER A CA 1
ATOM 706 C C . SER A 1 93 ? 11.202 -6.230 -18.090 1.00 86.06 93 SER A C 1
ATOM 708 O O . SER A 1 93 ? 12.074 -6.816 -18.726 1.00 86.06 93 SER A O 1
ATOM 710 N N . SER A 1 94 ? 11.312 -5.964 -16.789 1.00 85.69 94 SER A N 1
ATOM 711 C CA . SER A 1 94 ? 12.384 -6.485 -15.926 1.00 85.69 94 SER A CA 1
ATOM 712 C C . SER A 1 94 ? 11.832 -7.506 -14.933 1.00 85.69 94 SER A C 1
ATOM 714 O O . SER A 1 94 ? 10.644 -7.456 -14.605 1.00 85.69 94 SER A O 1
ATOM 716 N N . CYS A 1 95 ? 12.672 -8.424 -14.457 1.00 85.19 95 CYS A N 1
ATOM 717 C CA . CYS A 1 95 ? 12.319 -9.407 -13.438 1.00 85.19 95 CYS A CA 1
ATOM 718 C C . CYS A 1 95 ? 13.503 -9.660 -12.497 1.00 85.19 95 CYS A C 1
ATOM 720 O O . CYS A 1 95 ? 14.425 -10.393 -12.841 1.00 85.19 95 CYS A O 1
ATOM 722 N N . GLU A 1 96 ? 13.436 -9.120 -11.284 1.00 85.75 96 GLU A N 1
ATOM 723 C CA . GLU A 1 96 ? 14.463 -9.294 -10.258 1.00 85.75 96 GLU A CA 1
ATOM 724 C C . GLU A 1 96 ? 14.237 -10.580 -9.483 1.00 85.75 96 GLU A C 1
ATOM 726 O O . GLU A 1 96 ? 13.308 -10.698 -8.674 1.00 85.75 96 GLU A O 1
ATOM 731 N N . SER A 1 97 ? 15.099 -11.560 -9.721 1.00 81.62 97 SER A N 1
ATOM 732 C CA . SER A 1 97 ? 14.998 -12.850 -9.050 1.00 81.62 97 SER A CA 1
ATOM 733 C C . SER A 1 97 ? 15.334 -12.760 -7.554 1.00 81.62 97 SER A C 1
ATOM 735 O O . SER A 1 97 ? 16.239 -12.043 -7.132 1.00 81.62 97 SER A O 1
ATOM 737 N N . ASN A 1 98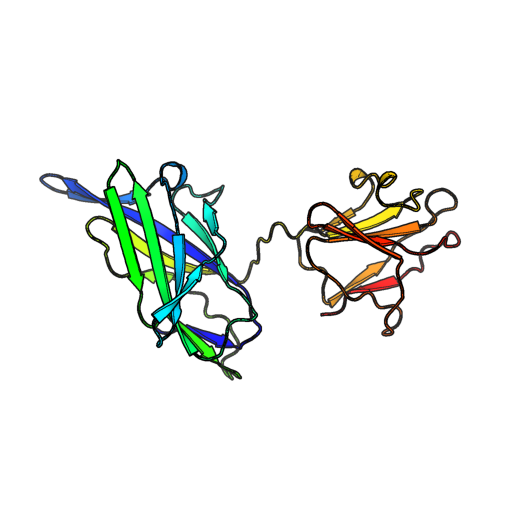 ? 14.629 -13.551 -6.735 1.00 74.06 98 ASN A N 1
ATOM 738 C CA . ASN A 1 98 ? 14.927 -13.750 -5.308 1.00 74.06 98 ASN A CA 1
ATOM 739 C C . ASN A 1 98 ? 14.985 -12.462 -4.467 1.00 74.06 98 ASN A C 1
ATOM 741 O O . ASN A 1 98 ? 15.758 -12.373 -3.513 1.00 74.06 98 ASN A O 1
ATOM 745 N N . MET A 1 99 ? 14.177 -11.459 -4.801 1.00 84.12 99 MET A N 1
ATOM 746 C CA . MET A 1 99 ? 14.185 -10.187 -4.085 1.00 84.12 99 MET A CA 1
ATOM 747 C C . MET A 1 99 ? 13.621 -10.323 -2.665 1.00 84.12 99 MET A C 1
ATOM 749 O O . MET A 1 99 ? 14.191 -9.770 -1.720 1.00 84.12 99 MET A O 1
ATOM 753 N N . PHE A 1 100 ? 12.562 -11.120 -2.491 1.00 87.06 100 PHE A N 1
ATOM 754 C CA . PHE A 1 100 ? 11.900 -11.330 -1.205 1.00 87.06 100 PHE A CA 1
ATOM 755 C C . PHE A 1 100 ? 11.889 -12.798 -0.793 1.00 87.06 100 PHE A C 1
ATOM 757 O O . PHE A 1 100 ? 11.634 -13.688 -1.598 1.00 87.06 100 PHE A O 1
ATOM 764 N N . LEU A 1 101 ? 12.119 -13.041 0.494 1.00 87.75 101 LEU A N 1
ATOM 765 C CA . LEU A 1 101 ? 11.901 -14.321 1.155 1.00 87.75 101 LEU A CA 1
ATOM 766 C C . LEU A 1 101 ? 10.939 -14.100 2.322 1.00 87.75 101 LEU A C 1
ATOM 768 O O . LEU A 1 101 ? 11.307 -13.520 3.346 1.00 87.75 101 LEU A O 1
ATOM 772 N N . ILE A 1 102 ? 9.712 -14.576 2.159 1.00 87.19 102 ILE A N 1
ATOM 773 C CA . ILE A 1 102 ? 8.661 -14.501 3.169 1.00 87.19 102 ILE A CA 1
ATOM 774 C C . ILE A 1 102 ? 8.835 -15.667 4.127 1.00 87.19 102 ILE A C 1
ATOM 776 O O . ILE A 1 102 ? 8.911 -16.819 3.701 1.00 87.19 102 ILE A O 1
ATOM 780 N N . VAL A 1 103 ? 8.928 -15.373 5.421 1.00 83.88 103 VAL A N 1
ATOM 781 C CA . VAL A 1 103 ? 9.228 -16.355 6.468 1.00 83.88 103 VAL A CA 1
ATOM 782 C C . VAL A 1 103 ? 8.197 -16.303 7.597 1.00 83.88 103 VAL A C 1
ATOM 784 O O . VAL A 1 103 ? 7.668 -15.236 7.896 1.00 83.88 103 VAL A O 1
ATOM 787 N N . PRO A 1 104 ? 7.931 -17.424 8.289 1.00 78.12 104 PRO A N 1
ATOM 788 C CA . PRO A 1 104 ? 7.017 -17.437 9.435 1.00 78.12 104 PRO A CA 1
ATOM 789 C C . PRO A 1 104 ? 7.586 -16.701 10.656 1.00 78.12 104 PRO A C 1
ATOM 791 O O . PRO A 1 104 ? 6.838 -16.220 11.498 1.00 78.12 104 PRO A O 1
ATOM 794 N N . PHE A 1 105 ? 8.914 -16.621 10.775 1.00 74.81 105 PHE A N 1
ATOM 795 C CA . PHE A 1 105 ? 9.601 -15.919 11.853 1.00 74.81 105 PHE A CA 1
ATOM 796 C C . PHE A 1 105 ? 10.953 -15.389 11.366 1.00 74.81 105 PHE A C 1
ATOM 798 O O . PHE A 1 105 ? 11.664 -16.059 10.617 1.00 74.81 105 PHE A O 1
ATOM 805 N N . ASN A 1 106 ? 11.348 -14.202 11.829 1.00 68.62 106 ASN A N 1
ATOM 806 C CA . ASN A 1 106 ? 12.679 -13.647 11.591 1.00 68.62 106 ASN A CA 1
ATOM 807 C C . ASN A 1 106 ? 13.206 -13.020 12.886 1.00 68.62 106 ASN A C 1
ATOM 809 O O . ASN A 1 106 ? 12.634 -12.066 13.404 1.00 68.62 106 ASN A O 1
ATOM 813 N N . ARG A 1 107 ? 14.316 -13.550 13.415 1.00 57.34 107 ARG A N 1
ATOM 814 C CA . ARG A 1 107 ? 14.962 -13.013 14.629 1.00 57.34 107 ARG A CA 1
ATOM 815 C C . ARG A 1 107 ? 15.702 -11.692 14.373 1.00 57.34 107 ARG A C 1
ATOM 817 O O . ARG A 1 107 ? 16.068 -11.010 15.322 1.00 57.34 107 ARG A O 1
ATOM 824 N N . GLN A 1 108 ? 15.906 -11.321 13.108 1.00 55.59 108 GLN A N 1
ATOM 825 C CA . GLN A 1 108 ? 16.434 -10.026 12.679 1.00 55.59 108 GLN A CA 1
ATOM 826 C C . GLN A 1 108 ? 15.253 -9.133 12.264 1.00 55.59 108 GLN A C 1
ATOM 828 O O . GLN A 1 108 ? 15.037 -8.855 11.090 1.00 55.59 108 GLN A O 1
ATOM 833 N N . SER A 1 109 ? 14.421 -8.770 13.243 1.00 45.31 109 SER A N 1
ATOM 834 C CA . SER A 1 109 ? 13.145 -8.054 13.080 1.00 45.31 109 SER A CA 1
ATOM 835 C C . SER A 1 109 ? 13.320 -6.573 12.714 1.00 45.31 109 SER A C 1
ATOM 837 O O . SER A 1 109 ? 12.963 -5.685 13.489 1.00 45.31 109 SER A O 1
ATOM 839 N N . LYS A 1 110 ? 13.863 -6.277 11.534 1.00 52.50 110 LYS A N 1
ATOM 840 C CA . LYS A 1 110 ? 13.680 -4.971 10.892 1.00 52.50 110 LYS A CA 1
ATOM 841 C C . LYS A 1 110 ? 13.462 -5.214 9.408 1.00 52.50 110 LYS A C 1
ATOM 843 O O . LYS A 1 110 ? 14.300 -5.859 8.783 1.00 52.50 110 LYS A O 1
ATOM 848 N N . ILE A 1 111 ? 12.339 -4.727 8.872 1.00 55.47 111 ILE A N 1
ATOM 849 C CA . ILE A 1 111 ? 12.149 -4.590 7.423 1.00 55.47 111 ILE A CA 1
ATOM 850 C C . ILE A 1 111 ? 13.422 -3.910 6.907 1.00 55.47 111 ILE A C 1
ATOM 852 O O . ILE A 1 111 ? 13.745 -2.823 7.401 1.00 55.47 111 ILE A O 1
ATOM 856 N N . PRO A 1 112 ? 14.227 -4.560 6.051 1.00 54.84 112 PRO A N 1
ATOM 857 C CA . PRO A 1 112 ? 15.546 -4.023 5.785 1.00 54.84 112 PRO A CA 1
ATOM 858 C C . PRO A 1 112 ? 15.383 -2.791 4.894 1.00 54.84 112 PRO A C 1
ATOM 860 O O . PRO A 1 112 ? 14.936 -2.882 3.756 1.00 54.84 112 PRO A O 1
ATOM 863 N N . VAL A 1 113 ? 15.701 -1.622 5.447 1.00 56.12 113 VAL A N 1
ATOM 864 C CA . VAL A 1 113 ? 15.715 -0.362 4.705 1.00 56.12 113 VAL A CA 1
ATOM 865 C C . VAL A 1 113 ? 16.984 -0.357 3.861 1.00 56.12 113 VAL A C 1
ATOM 867 O O . VAL A 1 113 ? 18.086 -0.507 4.390 1.00 56.12 113 VAL A O 1
ATOM 870 N N . GLY A 1 114 ? 16.843 -0.241 2.545 1.00 56.69 114 GLY A N 1
ATOM 871 C CA . GLY A 1 114 ? 17.978 -0.229 1.629 1.00 56.69 114 GLY A CA 1
ATOM 872 C C . GLY A 1 114 ? 17.541 -0.037 0.185 1.00 56.69 114 GLY A C 1
ATOM 873 O O . GLY A 1 114 ? 16.381 -0.278 -0.136 1.00 56.69 114 GLY A O 1
ATOM 874 N N . ILE A 1 115 ? 18.481 0.402 -0.650 1.00 62.81 115 ILE A N 1
ATOM 875 C CA . ILE A 1 115 ? 18.311 0.542 -2.097 1.00 62.81 115 ILE A CA 1
ATOM 876 C C . ILE A 1 115 ? 18.985 -0.661 -2.768 1.00 62.81 115 ILE A C 1
ATOM 878 O O . ILE A 1 115 ? 20.134 -0.972 -2.448 1.00 62.81 115 ILE A O 1
ATOM 882 N N . ILE A 1 116 ? 18.294 -1.319 -3.695 1.00 67.56 116 ILE A N 1
ATOM 883 C CA . ILE A 1 116 ? 18.846 -2.346 -4.584 1.00 67.56 116 ILE A CA 1
ATOM 884 C C . ILE A 1 116 ? 18.826 -1.814 -6.011 1.00 67.56 116 ILE A C 1
ATOM 886 O O . ILE A 1 116 ? 17.780 -1.387 -6.491 1.00 67.56 116 ILE A O 1
ATOM 890 N N . ASP A 1 117 ? 19.970 -1.866 -6.691 1.00 68.38 117 ASP A N 1
ATOM 891 C CA . ASP A 1 117 ? 20.013 -1.707 -8.142 1.00 68.38 117 ASP A CA 1
ATOM 892 C C . ASP A 1 117 ? 19.464 -2.985 -8.794 1.00 68.38 117 ASP A C 1
ATOM 894 O O . ASP A 1 117 ? 19.900 -4.092 -8.468 1.00 68.38 117 ASP A O 1
ATOM 898 N N . GLY A 1 118 ? 18.486 -2.822 -9.675 1.00 62.41 118 GLY A N 1
ATOM 899 C CA . GLY A 1 118 ? 17.881 -3.886 -10.461 1.00 62.41 118 GLY A CA 1
ATOM 900 C C . GLY A 1 118 ? 18.740 -4.347 -11.627 1.00 62.41 118 GLY A C 1
ATOM 901 O O . GLY A 1 118 ? 19.682 -3.672 -12.055 1.00 62.41 118 GLY A O 1
ATOM 902 N N . GLU A 1 119 ? 18.376 -5.496 -12.176 1.00 68.31 119 GLU A N 1
ATOM 903 C CA . GLU A 1 119 ? 18.876 -6.002 -13.437 1.00 68.31 119 GLU A CA 1
ATOM 904 C C . GLU A 1 119 ? 18.466 -5.055 -14.586 1.00 68.31 119 GLU A C 1
ATOM 906 O O . GLU A 1 119 ? 17.288 -4.709 -14.744 1.00 68.31 119 GLU A O 1
ATOM 911 N N . PRO A 1 120 ? 19.427 -4.605 -15.416 1.00 63.12 120 PRO A N 1
ATOM 912 C CA . PRO A 1 120 ? 19.131 -3.734 -16.546 1.00 63.12 120 PRO A CA 1
ATOM 913 C C . PRO A 1 120 ? 18.176 -4.400 -17.545 1.00 63.12 120 PRO A C 1
ATOM 915 O O . PRO A 1 120 ? 18.449 -5.485 -18.059 1.00 63.12 120 PRO A O 1
ATOM 918 N N . CYS A 1 121 ? 17.099 -3.704 -17.907 1.00 62.19 121 CYS A N 1
ATOM 919 C CA . CYS A 1 121 ? 16.173 -4.115 -18.958 1.00 62.19 121 CYS A CA 1
ATOM 920 C C . CYS A 1 121 ? 16.385 -3.251 -20.209 1.00 62.19 121 CYS A C 1
ATOM 922 O O . CYS A 1 121 ? 15.797 -2.178 -20.372 1.00 62.19 121 CYS A O 1
ATOM 924 N N . GLY A 1 122 ? 17.258 -3.705 -21.111 1.00 71.19 122 GLY A N 1
ATOM 925 C CA . GLY A 1 122 ? 17.602 -2.953 -22.319 1.00 71.19 122 GLY A CA 1
ATOM 926 C C . GLY A 1 122 ? 18.268 -1.616 -21.981 1.00 71.19 122 GLY A C 1
ATOM 927 O O . GLY A 1 122 ? 19.372 -1.595 -21.446 1.00 71.19 122 GLY A O 1
ATOM 928 N N . LEU A 1 123 ? 17.601 -0.502 -22.298 1.00 71.31 123 LEU A N 1
ATOM 929 C CA . LEU A 1 123 ? 18.055 0.848 -21.938 1.00 71.31 123 LEU A CA 1
ATOM 930 C C . LEU A 1 123 ? 17.492 1.329 -20.598 1.00 71.31 123 LEU A C 1
ATOM 932 O O . LEU A 1 123 ? 17.673 2.490 -20.276 1.00 71.31 123 LEU A O 1
ATOM 936 N N . TYR A 1 124 ? 16.788 0.510 -19.825 1.00 75.62 124 TYR A N 1
ATOM 937 C CA . TYR A 1 124 ? 16.156 0.951 -18.583 1.00 75.62 124 TYR A CA 1
ATOM 938 C C . TYR A 1 124 ? 16.819 0.303 -17.376 1.00 75.62 124 TYR A C 1
ATOM 940 O O . TYR A 1 124 ? 17.186 -0.871 -17.400 1.00 75.62 124 TYR A O 1
ATOM 948 N N . ASN A 1 125 ? 16.975 1.095 -16.324 1.00 81.31 125 ASN A N 1
ATOM 949 C CA . ASN A 1 125 ? 17.503 0.682 -15.039 1.00 81.31 125 ASN A CA 1
ATOM 950 C C . ASN A 1 125 ? 16.427 0.897 -13.975 1.00 81.31 125 ASN A C 1
ATOM 952 O O . ASN A 1 125 ? 15.792 1.955 -13.941 1.00 81.31 125 ASN A O 1
ATOM 956 N N . LEU A 1 126 ? 16.235 -0.102 -13.123 1.00 82.56 126 LEU A N 1
ATOM 957 C CA . LEU A 1 126 ? 15.295 -0.048 -12.016 1.00 82.56 126 LEU A CA 1
ATOM 958 C C . LEU A 1 126 ? 16.077 0.008 -10.712 1.00 82.56 126 LEU A C 1
ATOM 960 O O . LEU A 1 126 ? 17.086 -0.673 -10.574 1.00 82.56 126 LEU A O 1
ATOM 964 N N . LYS A 1 127 ? 15.627 0.802 -9.744 1.00 85.62 127 LYS A N 1
ATOM 965 C CA . LYS A 1 127 ? 16.136 0.724 -8.370 1.00 85.62 127 LYS A CA 1
ATOM 966 C C . LYS A 1 127 ? 14.991 0.543 -7.405 1.00 85.62 127 LYS A C 1
ATOM 968 O O . LYS A 1 127 ? 13.974 1.213 -7.526 1.00 85.62 127 LYS A O 1
ATOM 973 N N . TYR A 1 128 ? 15.182 -0.319 -6.425 1.00 83.88 128 TYR A N 1
ATOM 974 C CA . TYR A 1 128 ? 14.146 -0.716 -5.489 1.00 83.88 128 TYR A CA 1
ATOM 975 C C . TYR A 1 128 ? 14.505 -0.247 -4.097 1.00 83.88 128 TYR A C 1
ATOM 977 O O . TYR A 1 128 ? 15.637 -0.453 -3.666 1.00 83.88 128 TYR A O 1
ATOM 985 N N . TYR A 1 129 ? 13.558 0.323 -3.366 1.00 81.06 129 TYR A N 1
ATOM 986 C CA . TYR A 1 129 ? 13.741 0.558 -1.941 1.00 81.06 129 TYR A CA 1
ATOM 987 C C . TYR A 1 129 ? 12.448 0.353 -1.164 1.00 81.06 129 TYR A C 1
ATOM 989 O O . TYR A 1 129 ? 11.346 0.478 -1.694 1.00 81.06 129 TYR A O 1
ATOM 997 N N . ILE A 1 130 ? 12.595 -0.032 0.100 1.00 76.69 130 ILE A N 1
ATOM 998 C CA . ILE A 1 130 ? 11.474 -0.376 0.971 1.00 76.69 130 ILE A CA 1
ATOM 999 C C . ILE A 1 130 ? 11.297 0.729 1.998 1.00 76.69 130 ILE A C 1
ATOM 1001 O O . ILE A 1 130 ? 12.250 1.083 2.700 1.00 76.69 130 ILE A O 1
ATOM 1005 N N . THR A 1 131 ? 10.070 1.222 2.127 1.00 71.19 131 THR A N 1
ATOM 1006 C CA . THR A 1 131 ? 9.681 2.098 3.228 1.00 71.19 131 THR A CA 1
ATOM 1007 C C . THR A 1 131 ? 8.599 1.417 4.059 1.00 71.19 131 THR A C 1
ATOM 1009 O O . THR A 1 131 ? 7.735 0.692 3.562 1.00 71.19 131 THR A O 1
ATOM 1012 N N . THR A 1 132 ? 8.679 1.616 5.373 1.00 62.66 132 THR A N 1
ATOM 1013 C CA . THR A 1 132 ? 7.626 1.206 6.314 1.00 62.66 132 THR A CA 1
ATOM 1014 C C . THR A 1 132 ? 6.575 2.297 6.489 1.00 62.66 132 THR A C 1
ATOM 1016 O O . THR A 1 132 ? 5.579 2.089 7.179 1.00 62.66 132 THR A O 1
ATOM 1019 N N . GLU A 1 133 ? 6.805 3.466 5.885 1.00 55.78 133 GLU A N 1
ATOM 1020 C CA . GLU A 1 133 ? 5.814 4.523 5.750 1.00 55.78 133 GLU A CA 1
ATOM 1021 C C . GLU A 1 133 ? 4.767 4.054 4.751 1.00 55.78 133 GLU A C 1
ATOM 1023 O O . GLU A 1 133 ? 4.814 4.304 3.548 1.00 55.78 133 GLU A O 1
ATOM 1028 N N . ASN A 1 134 ? 3.805 3.313 5.279 1.00 45.22 134 ASN A N 1
ATOM 1029 C CA . ASN A 1 134 ? 2.587 2.990 4.581 1.00 45.22 134 ASN A CA 1
ATOM 1030 C C . ASN A 1 134 ? 1.803 4.287 4.344 1.00 45.22 134 ASN A C 1
ATOM 1032 O O . ASN A 1 134 ? 0.858 4.587 5.065 1.00 45.22 134 ASN A O 1
ATOM 1036 N N . SER A 1 135 ? 2.155 5.036 3.297 1.00 43.72 135 SER A N 1
ATOM 1037 C CA . SER A 1 135 ? 1.279 6.035 2.679 1.00 43.72 135 SER A CA 1
ATOM 1038 C C . SER A 1 135 ? 0.148 5.309 1.941 1.00 43.72 135 SER A C 1
ATOM 1040 O O . SER A 1 135 ? -0.011 5.351 0.719 1.00 43.72 135 SER A O 1
ATOM 1042 N N . TYR A 1 136 ? -0.629 4.518 2.676 1.00 45.38 136 TYR A N 1
ATOM 1043 C CA . TYR A 1 136 ? -1.980 4.244 2.234 1.00 45.38 136 TYR A CA 1
ATOM 1044 C C . TYR A 1 136 ? -2.676 5.602 2.116 1.00 45.38 136 TYR A C 1
ATOM 1046 O O . TYR A 1 136 ? -2.470 6.483 2.949 1.00 45.38 136 TYR A O 1
ATOM 1054 N N . ASP A 1 137 ? -3.590 5.734 1.162 1.00 56.66 137 ASP A N 1
ATOM 1055 C CA . ASP A 1 137 ? -4.760 6.606 1.331 1.00 56.66 137 ASP A CA 1
ATOM 1056 C C . ASP A 1 137 ? -5.637 6.060 2.492 1.00 56.66 137 ASP A C 1
ATOM 1058 O O . ASP A 1 137 ? -6.856 5.945 2.393 1.00 56.66 137 ASP A O 1
ATOM 1062 N N . TYR A 1 138 ? -5.011 5.617 3.590 1.00 62.28 138 TYR A N 1
ATOM 1063 C CA . TYR A 1 138 ? -5.674 5.230 4.811 1.00 62.28 138 TYR A CA 1
ATOM 1064 C C . TYR A 1 138 ? -6.175 6.531 5.386 1.00 62.28 138 TYR A C 1
ATOM 1066 O O . TYR A 1 138 ? -5.418 7.353 5.893 1.00 62.28 138 TYR A O 1
ATOM 1074 N N . LYS A 1 139 ? -7.465 6.736 5.203 1.00 77.69 139 LYS A N 1
ATOM 1075 C CA . LYS A 1 139 ? -8.172 7.842 5.796 1.00 77.69 139 LYS A CA 1
ATOM 1076 C C . LYS A 1 139 ? -9.050 7.236 6.858 1.00 77.69 139 LYS A C 1
ATOM 1078 O O . LYS A 1 139 ? -9.847 6.335 6.589 1.00 77.69 139 LYS A O 1
ATOM 1083 N N . PHE A 1 140 ? -8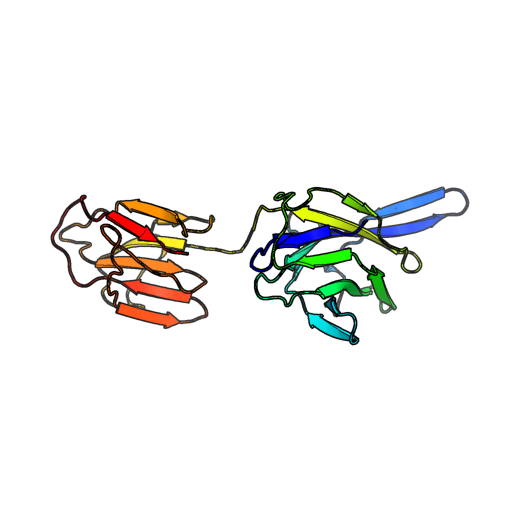.818 7.699 8.067 1.00 87.50 140 PHE A N 1
ATOM 1084 C CA . PHE A 1 140 ? -9.595 7.340 9.223 1.00 87.50 140 PHE A CA 1
ATOM 1085 C C . PHE A 1 140 ? -10.255 8.598 9.730 1.00 87.50 140 PHE A C 1
ATOM 1087 O O . PHE A 1 140 ? -9.574 9.539 10.133 1.00 87.50 140 PHE A O 1
ATOM 1094 N N . TRP A 1 141 ? -11.577 8.612 9.686 1.00 94.12 141 TRP A N 1
ATOM 1095 C CA . TRP A 1 141 ? -12.356 9.681 10.273 1.00 94.12 141 TRP A CA 1
ATOM 1096 C C . TRP A 1 141 ? -12.936 9.212 11.589 1.00 94.12 141 TRP A C 1
ATOM 1098 O O . TRP A 1 141 ? -13.410 8.080 11.689 1.00 94.12 141 TRP A O 1
ATOM 1108 N N . TYR A 1 142 ? -12.912 10.084 12.585 1.00 95.50 142 TYR A N 1
ATOM 1109 C CA . TYR A 1 142 ? -13.521 9.821 13.875 1.00 95.50 142 TYR A CA 1
ATOM 1110 C C . TYR A 1 142 ? -14.072 11.102 14.489 1.00 95.50 142 TYR A C 1
ATOM 1112 O O . TYR A 1 142 ? -13.570 12.200 14.244 1.00 95.50 142 TYR A O 1
ATOM 1120 N N . GLY A 1 143 ? -15.106 10.972 15.306 1.00 96.00 143 GLY A N 1
ATOM 1121 C CA . GLY A 1 143 ? -15.695 12.111 15.999 1.00 96.00 143 GLY A CA 1
ATOM 1122 C C . GLY A 1 143 ? -17.151 11.875 16.348 1.00 96.00 143 GLY A C 1
ATOM 1123 O O . GLY A 1 143 ? -17.639 10.749 16.268 1.00 96.00 143 GLY A O 1
ATOM 1124 N N . SER A 1 144 ? -17.832 12.948 16.733 1.00 96.44 144 SER A N 1
ATOM 1125 C CA . SER A 1 144 ? -19.263 12.938 17.008 1.00 96.44 144 SER A CA 1
ATOM 1126 C C . SER A 1 144 ? -20.054 13.724 15.962 1.00 96.44 144 SER A C 1
ATOM 1128 O O . SER A 1 144 ? -19.580 14.719 15.400 1.00 96.44 144 SER A O 1
ATOM 1130 N N . SER A 1 145 ? -21.276 13.268 15.697 1.00 97.25 145 SER A N 1
ATOM 1131 C CA . SER A 1 145 ? -22.194 13.834 14.708 1.00 97.25 145 SER A CA 1
ATOM 1132 C C . SER A 1 145 ? -23.638 13.788 15.212 1.00 97.25 145 SER A C 1
ATOM 1134 O O . SER A 1 145 ? -23.977 13.009 16.105 1.00 97.25 145 SER A O 1
ATOM 1136 N N . SER A 1 146 ? -24.498 14.627 14.630 1.00 96.62 146 SER A N 1
ATOM 1137 C CA . SER A 1 146 ? -25.954 14.509 14.759 1.00 96.62 146 SER A CA 1
ATOM 1138 C C . SER A 1 146 ? -26.542 13.405 13.873 1.00 96.62 146 SER A C 1
ATOM 1140 O O . SER A 1 146 ? -27.692 13.027 14.070 1.00 96.62 146 SER A O 1
ATOM 1142 N N . ALA A 1 147 ? -25.788 12.930 12.876 1.00 96.38 147 ALA A N 1
ATOM 1143 C CA . ALA A 1 147 ? -26.229 11.907 11.938 1.00 96.38 147 ALA A CA 1
ATOM 1144 C C . ALA A 1 147 ? -26.339 10.541 12.621 1.00 96.38 147 ALA A C 1
ATOM 1146 O O . ALA A 1 147 ? -25.428 10.126 13.341 1.00 96.38 147 ALA A O 1
ATOM 1147 N N . ASN A 1 148 ? -27.424 9.823 12.333 1.00 93.69 148 ASN A N 1
ATOM 1148 C CA . ASN A 1 148 ? -27.675 8.461 12.822 1.00 93.69 148 ASN A CA 1
ATOM 1149 C C . ASN A 1 148 ? -27.636 7.400 11.702 1.00 93.69 148 ASN A C 1
ATOM 1151 O O . ASN A 1 148 ? -27.962 6.236 11.934 1.00 93.69 148 ASN A O 1
ATOM 1155 N N . SER A 1 149 ? -27.269 7.808 10.484 1.00 95.12 149 SER A N 1
ATOM 1156 C CA . SER A 1 149 ? -27.187 6.962 9.295 1.00 95.12 149 SER A CA 1
ATOM 1157 C C . SER A 1 149 ? -26.127 7.478 8.320 1.00 95.12 149 SER A C 1
ATOM 1159 O O . SER A 1 149 ? -25.771 8.660 8.327 1.00 95.12 149 SER A O 1
ATOM 1161 N N . VAL A 1 150 ? -25.618 6.593 7.454 1.00 94.00 150 VAL A N 1
ATOM 1162 C CA . VAL A 1 150 ? -24.531 6.922 6.513 1.00 94.00 150 VAL A CA 1
ATOM 1163 C C . VAL A 1 150 ? -24.918 8.045 5.546 1.00 94.00 150 VAL A C 1
ATOM 1165 O O . VAL A 1 150 ? -24.086 8.893 5.233 1.00 94.00 150 VAL A O 1
ATOM 1168 N N . SER A 1 151 ? -26.176 8.097 5.099 1.00 93.44 151 SER A N 1
ATOM 1169 C CA . SER A 1 151 ? -26.661 9.124 4.165 1.00 93.44 151 SER A CA 1
ATOM 1170 C C . SER A 1 151 ? -26.723 10.534 4.755 1.00 93.44 151 SER A C 1
ATOM 1172 O O . SER A 1 151 ? -26.742 11.505 4.002 1.00 93.44 151 SER A O 1
ATOM 1174 N N . GLU A 1 152 ? -26.785 10.650 6.081 1.00 94.00 152 GLU A N 1
ATOM 1175 C CA . GLU A 1 152 ? -26.870 11.931 6.790 1.00 94.00 152 GLU A CA 1
ATOM 1176 C C . GLU A 1 152 ? -25.503 12.438 7.259 1.00 94.00 152 GLU A C 1
ATOM 1178 O O . GLU A 1 152 ? -25.360 13.620 7.580 1.00 94.00 152 GLU A O 1
ATOM 1183 N N . LEU A 1 153 ? -24.491 11.566 7.300 1.00 96.50 153 LEU A N 1
ATOM 1184 C CA . LEU A 1 153 ? -23.172 11.909 7.813 1.00 96.50 153 LEU A CA 1
ATOM 1185 C C . LEU A 1 153 ? -22.443 12.894 6.891 1.00 96.50 153 LEU A C 1
ATOM 1187 O O . LEU A 1 153 ? -22.089 12.575 5.753 1.00 96.50 153 LEU A O 1
ATOM 1191 N N . ASN A 1 154 ? -22.084 14.056 7.438 1.00 93.25 154 ASN A N 1
ATOM 1192 C CA . ASN A 1 154 ? -21.117 14.953 6.820 1.00 93.25 154 ASN A CA 1
ATOM 1193 C C . ASN A 1 154 ? -19.703 14.670 7.351 1.00 93.25 154 ASN A C 1
ATOM 1195 O O . ASN A 1 154 ? -19.328 15.136 8.421 1.00 93.25 154 ASN A O 1
ATOM 1199 N N . LYS A 1 155 ? -18.880 13.955 6.576 1.00 88.81 155 LYS A N 1
ATOM 1200 C CA . LYS A 1 155 ? -17.509 13.577 6.978 1.00 88.81 155 LYS A CA 1
ATOM 1201 C C . LYS A 1 155 ? -16.588 14.762 7.290 1.00 88.81 155 LYS A C 1
ATOM 1203 O O . LYS A 1 155 ? -15.625 14.572 8.027 1.00 88.81 155 LYS A O 1
ATOM 1208 N N . ASP A 1 156 ? -16.874 15.954 6.769 1.00 89.69 156 ASP A N 1
ATOM 1209 C CA . ASP A 1 156 ? -16.046 17.145 6.999 1.00 89.69 156 ASP A CA 1
ATOM 1210 C C . ASP A 1 156 ? -16.121 17.649 8.450 1.00 89.69 156 ASP A C 1
ATOM 1212 O O . ASP A 1 156 ? -15.295 18.460 8.868 1.00 89.69 156 ASP A O 1
ATOM 1216 N N . GLU A 1 157 ? -17.091 17.173 9.238 1.00 90.94 157 GLU A N 1
ATOM 1217 C CA . GLU A 1 157 ? -17.183 17.494 10.664 1.00 90.94 157 GLU A CA 1
ATOM 1218 C C . GLU A 1 157 ? -16.367 16.558 11.566 1.00 90.94 157 GLU A C 1
ATOM 1220 O O . GLU A 1 157 ? -16.221 16.835 12.758 1.00 90.94 157 GLU A O 1
ATOM 1225 N N . LEU A 1 158 ? -15.865 15.450 11.013 1.00 94.12 158 LEU A N 1
ATOM 1226 C CA . LEU A 1 158 ? -15.064 14.470 11.734 1.00 94.12 158 LEU A CA 1
ATOM 1227 C C . LEU A 1 158 ? -13.579 14.836 11.663 1.00 94.12 158 LEU A C 1
ATOM 1229 O O . LEU A 1 158 ? -13.085 15.358 10.661 1.00 94.12 158 LEU A O 1
ATOM 1233 N N . ALA A 1 159 ? -12.835 14.500 12.715 1.00 91.38 159 ALA A N 1
ATOM 1234 C CA . ALA A 1 159 ? -11.382 14.561 12.676 1.00 91.38 159 ALA A CA 1
ATOM 1235 C C . ALA A 1 159 ? -10.855 13.491 11.712 1.00 91.38 159 ALA A C 1
ATOM 1237 O O . ALA A 1 159 ? -11.347 12.366 11.712 1.00 91.38 159 ALA A O 1
ATOM 1238 N N . CYS A 1 160 ? -9.847 13.830 10.908 1.00 84.75 160 CYS A N 1
ATOM 1239 C CA . CYS A 1 160 ? -9.214 12.909 9.966 1.00 84.75 160 CYS A CA 1
ATOM 1240 C C . CYS A 1 160 ? -7.778 12.601 10.411 1.00 84.75 160 CYS A C 1
ATOM 1242 O O . CYS A 1 160 ? -6.983 13.518 10.618 1.00 84.75 160 CYS A O 1
ATOM 1244 N N . ASP A 1 161 ? -7.436 11.318 10.506 1.00 77.69 161 ASP A N 1
ATOM 1245 C CA . ASP A 1 161 ? -6.071 10.816 10.668 1.00 77.69 161 ASP A CA 1
ATOM 1246 C C . ASP A 1 161 ? -5.669 10.030 9.412 1.00 77.69 161 ASP A C 1
ATOM 1248 O O . ASP A 1 161 ? -6.452 9.256 8.855 1.00 77.69 161 ASP A O 1
ATOM 1252 N N . PHE A 1 162 ? -4.436 10.254 8.961 1.00 63.94 162 PHE A N 1
ATOM 1253 C CA . PHE A 1 162 ? -3.847 9.589 7.795 1.00 63.94 162 PHE A CA 1
ATOM 1254 C C . PHE A 1 162 ? -2.969 8.390 8.184 1.00 63.94 162 PHE A C 1
ATOM 1256 O O . PHE A 1 162 ? -2.452 7.674 7.330 1.00 63.94 162 PHE A O 1
ATOM 1263 N N . ASN A 1 163 ? -2.783 8.161 9.484 1.00 65.38 163 ASN A N 1
ATOM 1264 C CA . ASN A 1 163 ? -2.024 7.037 10.019 1.00 65.38 163 ASN A CA 1
ATOM 1265 C C . ASN A 1 163 ? -2.959 5.898 10.423 1.00 65.38 163 ASN A C 1
ATOM 1267 O O . ASN A 1 163 ? -4.071 6.147 10.880 1.00 65.38 163 ASN A O 1
ATOM 1271 N N . ARG A 1 164 ? -2.470 4.652 10.356 1.00 65.75 164 ARG A N 1
ATOM 1272 C CA . ARG A 1 164 ? -3.212 3.452 10.783 1.00 65.75 164 ARG A CA 1
ATOM 1273 C C . ARG A 1 164 ? -3.791 3.652 12.192 1.00 65.75 164 ARG A C 1
ATOM 1275 O O . ARG A 1 164 ? -3.056 4.022 13.107 1.00 65.75 164 ARG A O 1
ATOM 1282 N N . ALA A 1 165 ? -5.096 3.422 12.358 1.00 74.12 165 ALA A N 1
ATOM 1283 C CA . ALA A 1 165 ? -5.764 3.622 13.647 1.00 74.12 165 ALA A CA 1
ATOM 1284 C C . ALA A 1 165 ? -5.535 2.462 14.623 1.00 74.12 165 ALA A C 1
ATOM 1286 O O . ALA A 1 165 ? -5.718 2.651 15.821 1.00 74.12 165 ALA A O 1
ATOM 1287 N N . SER A 1 166 ? -5.118 1.289 14.130 1.00 77.94 166 SER A N 1
ATOM 1288 C CA . SER A 1 166 ? -4.878 0.125 14.983 1.00 77.94 166 SER A CA 1
ATOM 1289 C C . SER A 1 166 ? -3.876 0.412 16.102 1.00 77.94 166 SER A C 1
ATOM 1291 O O . SER A 1 166 ? -2.859 1.079 15.888 1.00 77.94 166 SER A O 1
ATOM 1293 N N . GLY A 1 167 ? -4.184 -0.071 17.303 1.00 76.50 167 GLY A N 1
ATOM 1294 C CA . GLY A 1 167 ? -3.406 0.136 18.519 1.00 76.50 167 GLY A CA 1
ATOM 1295 C C . GLY A 1 167 ? -3.520 1.544 19.108 1.00 76.50 167 GLY A C 1
ATOM 1296 O O . GLY A 1 167 ? -2.903 1.816 20.140 1.00 76.50 167 GLY A O 1
ATOM 1297 N N . LYS A 1 168 ? -4.291 2.451 18.489 1.00 83.69 168 LYS A N 1
ATOM 1298 C CA . LYS A 1 168 ? -4.542 3.796 19.019 1.00 83.69 168 LYS A CA 1
ATOM 1299 C C . LYS A 1 168 ? -5.799 3.835 19.877 1.00 83.69 168 LYS A C 1
ATOM 1301 O O . LYS A 1 168 ? -6.740 3.065 19.687 1.00 83.69 168 LYS A O 1
ATOM 1306 N N . THR A 1 169 ? -5.807 4.809 20.779 1.00 87.31 169 THR A N 1
ATOM 1307 C CA . THR A 1 169 ? -6.942 5.145 21.635 1.00 87.31 169 THR A CA 1
ATOM 1308 C C . THR A 1 169 ? -7.434 6.546 21.300 1.00 87.31 169 THR A C 1
ATOM 1310 O O . THR A 1 169 ? -6.634 7.473 21.171 1.00 87.31 169 THR A O 1
ATOM 1313 N N . PHE A 1 170 ? -8.748 6.692 21.182 1.00 88.38 170 PHE A N 1
ATOM 1314 C CA . PHE A 1 170 ? -9.442 7.919 20.825 1.00 88.38 170 PHE A CA 1
ATOM 1315 C C . PHE A 1 170 ? -10.396 8.304 21.949 1.00 88.38 170 PHE A C 1
ATOM 1317 O O . PHE A 1 170 ? -11.225 7.495 22.363 1.00 88.38 170 PHE A O 1
ATOM 1324 N N . THR A 1 171 ? -10.291 9.546 22.413 1.00 92.44 171 THR A N 1
ATOM 1325 C CA . THR A 1 171 ? -11.274 10.160 23.310 1.00 92.44 171 THR A CA 1
ATOM 1326 C C . THR A 1 171 ? -12.168 11.064 22.476 1.00 92.44 171 THR A C 1
ATOM 1328 O O . THR A 1 171 ? -11.667 11.986 21.830 1.00 92.44 171 THR A O 1
ATOM 1331 N N . ILE A 1 172 ? -13.469 10.784 22.456 1.00 93.62 172 ILE A N 1
ATOM 1332 C CA . ILE A 1 172 ? -14.442 11.478 21.607 1.00 93.62 172 ILE A CA 1
ATOM 1333 C C . ILE A 1 172 ? -15.495 12.141 22.495 1.00 93.62 172 ILE A C 1
ATOM 1335 O O . ILE A 1 172 ? -16.192 11.484 23.264 1.00 93.62 172 ILE A O 1
ATOM 1339 N N . GLU A 1 173 ? -15.615 13.459 22.386 1.00 93.69 173 GLU A N 1
ATOM 1340 C CA . GLU A 1 173 ? -16.655 14.211 23.083 1.00 93.69 173 GLU A CA 1
ATOM 1341 C C . GLU A 1 173 ? -17.985 14.120 22.327 1.00 93.69 173 GLU A C 1
ATOM 1343 O O . GLU A 1 173 ? -18.034 14.261 21.104 1.00 93.69 173 GLU A O 1
ATOM 1348 N N . THR A 1 174 ? -19.064 13.907 23.071 1.00 93.69 174 THR A N 1
ATOM 1349 C CA . THR A 1 174 ? -20.451 13.936 22.589 1.00 93.69 174 THR A CA 1
ATOM 1350 C C . THR A 1 174 ? -21.185 15.095 23.249 1.00 93.69 174 THR A C 1
ATOM 1352 O O . THR A 1 174 ? -20.895 15.454 24.391 1.00 93.69 174 THR A O 1
ATOM 1355 N N . THR A 1 175 ? -22.139 15.688 22.538 1.00 94.38 175 THR A N 1
ATOM 1356 C CA . THR A 1 175 ? -22.974 16.793 23.033 1.00 94.38 175 THR A CA 1
ATOM 1357 C C . THR A 1 175 ? -24.443 16.499 22.753 1.00 94.38 175 THR A C 1
ATOM 1359 O O . THR A 1 175 ? -24.748 15.638 21.931 1.00 94.38 175 THR A O 1
ATOM 1362 N N . ASP A 1 176 ? -25.359 17.272 23.342 1.00 92.50 176 ASP A N 1
ATOM 1363 C CA . ASP A 1 176 ? -26.802 17.146 23.065 1.00 92.50 176 ASP A CA 1
ATOM 1364 C C . ASP A 1 176 ? -27.143 17.311 21.570 1.00 92.50 176 ASP A C 1
ATOM 1366 O O . ASP A 1 176 ? -28.161 16.816 21.097 1.00 92.50 176 ASP A O 1
ATOM 1370 N N . SER A 1 177 ? -26.301 18.021 20.810 1.00 94.19 177 SER A N 1
ATOM 1371 C CA . SER A 1 177 ? -26.461 18.200 19.364 1.00 94.19 177 SER A CA 1
ATOM 1372 C C . SER A 1 177 ? -25.686 17.187 18.522 1.00 94.19 177 SER A C 1
ATOM 1374 O O . SER A 1 177 ? -25.974 17.062 17.335 1.00 94.19 177 SER A O 1
ATOM 1376 N N . LYS A 1 178 ? -24.711 16.478 19.098 1.00 95.88 178 LYS A N 1
ATOM 1377 C CA . LYS A 1 178 ? -23.875 15.474 18.425 1.00 95.88 178 LYS A CA 1
ATOM 1378 C C . LYS A 1 178 ? -23.754 14.220 19.298 1.00 95.88 178 LYS A C 1
ATOM 1380 O O . LYS A 1 178 ? -22.690 13.988 19.885 1.00 95.88 178 LYS A O 1
ATOM 1385 N N . PRO A 1 179 ? -24.837 13.435 19.430 1.00 95.44 179 PRO A N 1
ATOM 1386 C CA . PRO A 1 179 ? -24.876 12.331 20.381 1.00 95.44 179 PRO A CA 1
ATOM 1387 C C . PRO A 1 179 ? -24.348 11.007 19.807 1.00 95.44 179 PRO A C 1
ATOM 1389 O O . PRO A 1 179 ? -24.208 10.044 20.555 1.00 95.44 179 PRO A O 1
ATOM 1392 N N . TYR A 1 180 ? -24.041 10.929 18.507 1.00 95.94 180 TYR A N 1
ATOM 1393 C CA . TYR A 1 180 ? -23.560 9.703 17.862 1.00 95.94 180 TYR A CA 1
ATOM 1394 C C . TYR A 1 180 ? -22.061 9.765 17.617 1.00 95.94 180 TYR A C 1
ATOM 1396 O O . TYR A 1 180 ? -21.559 10.745 17.065 1.00 95.94 180 TYR A O 1
ATOM 1404 N N . ILE A 1 181 ? -21.350 8.700 17.972 1.00 96.25 181 ILE A N 1
ATOM 1405 C CA . ILE A 1 181 ? -19.923 8.548 17.688 1.00 96.25 181 ILE A CA 1
ATOM 1406 C C . ILE A 1 181 ? -19.753 7.800 16.383 1.00 96.25 181 ILE A C 1
ATOM 1408 O O . ILE A 1 181 ? -20.376 6.764 16.185 1.00 96.25 181 ILE A O 1
ATOM 1412 N N . TRP A 1 182 ? -18.869 8.306 15.533 1.00 97.31 182 TRP A N 1
ATOM 1413 C CA . TRP A 1 182 ? -18.585 7.770 14.213 1.00 97.31 182 TRP A CA 1
ATOM 1414 C C . TRP A 1 182 ? -17.122 7.369 14.077 1.00 97.31 182 TRP A C 1
ATOM 1416 O O . TRP A 1 182 ? -16.225 8.098 14.506 1.00 97.31 182 TRP A O 1
ATOM 1426 N N . PHE A 1 183 ? -16.899 6.246 13.399 1.00 95.06 183 PHE A N 1
ATOM 1427 C CA . PHE A 1 183 ? -15.623 5.857 12.811 1.00 95.06 183 PHE A CA 1
ATOM 1428 C C . PHE A 1 183 ? -15.840 5.527 11.334 1.00 95.06 183 PHE A C 1
ATOM 1430 O O . PHE A 1 183 ? -16.754 4.780 10.987 1.00 95.06 183 PHE A O 1
ATOM 1437 N N . VAL A 1 184 ? -15.002 6.065 10.452 1.00 94.25 184 VAL A N 1
ATOM 1438 C CA . VAL A 1 184 ? -15.039 5.765 9.014 1.00 94.25 184 VAL A CA 1
ATOM 1439 C C . VAL A 1 184 ? -13.642 5.397 8.553 1.00 94.25 184 VAL A C 1
ATOM 1441 O O . VAL A 1 184 ? -12.686 6.114 8.845 1.00 94.25 184 VAL A O 1
ATOM 1444 N N . CYS A 1 185 ? -13.503 4.296 7.825 1.00 89.56 185 CYS A N 1
ATOM 1445 C CA . CYS A 1 185 ? -12.194 3.786 7.430 1.00 89.56 185 CYS A CA 1
ATOM 1446 C C . CYS A 1 185 ? -12.226 3.036 6.099 1.00 89.56 185 CYS A C 1
ATOM 1448 O O . CYS A 1 185 ? -13.249 2.522 5.661 1.00 89.56 185 CYS A O 1
ATOM 1450 N N . THR A 1 186 ? -11.069 2.955 5.446 1.00 83.69 186 THR A N 1
ATOM 1451 C CA . THR A 1 186 ? -10.886 2.242 4.168 1.00 83.69 186 THR A CA 1
ATOM 1452 C C . THR A 1 186 ? -10.639 0.736 4.331 1.00 83.69 186 THR A C 1
ATOM 1454 O O . THR A 1 186 ? -10.481 0.022 3.346 1.00 83.69 186 THR A O 1
ATOM 1457 N N . SER A 1 187 ? -10.590 0.239 5.568 1.00 80.44 187 SER A N 1
ATOM 1458 C CA . SER A 1 187 ? -10.402 -1.176 5.915 1.00 80.44 187 SER A CA 1
ATOM 1459 C C . SER A 1 187 ? -11.225 -1.511 7.161 1.00 80.44 187 SER A C 1
ATOM 1461 O O . SER A 1 187 ? -11.459 -0.608 7.965 1.00 80.44 187 SER A O 1
ATOM 1463 N N . PRO A 1 188 ? -11.697 -2.757 7.331 1.00 85.50 188 PRO A N 1
ATOM 1464 C CA . PRO A 1 188 ? -12.489 -3.134 8.495 1.00 85.50 188 PRO A CA 1
ATOM 1465 C C . PRO A 1 188 ? -11.662 -3.022 9.782 1.00 85.50 188 PRO A C 1
ATOM 1467 O O . PRO A 1 188 ? -10.452 -3.242 9.765 1.00 85.50 188 PRO A O 1
ATOM 1470 N N . ILE A 1 189 ? -12.320 -2.676 10.890 1.00 86.19 189 ILE A N 1
ATOM 1471 C CA . ILE A 1 189 ? -11.674 -2.444 12.188 1.00 86.19 189 ILE A CA 1
ATOM 1472 C C . ILE A 1 189 ? -12.430 -3.150 13.310 1.00 86.19 189 ILE A C 1
ATOM 1474 O O . ILE A 1 189 ? -13.645 -3.334 13.235 1.00 86.19 189 ILE A O 1
ATOM 1478 N N . THR A 1 190 ? -11.714 -3.479 14.383 1.00 88.44 190 THR A N 1
ATOM 1479 C CA . THR A 1 190 ? -12.321 -3.912 15.646 1.00 88.44 190 THR A CA 1
ATOM 1480 C C . THR A 1 190 ? -12.318 -2.741 16.619 1.00 88.44 190 THR A C 1
ATOM 1482 O O . THR A 1 190 ? -11.257 -2.209 16.934 1.00 88.44 190 THR A O 1
ATOM 1485 N N . ILE A 1 191 ? -13.484 -2.336 17.119 1.00 91.00 191 ILE A N 1
ATOM 1486 C CA . ILE A 1 191 ? -13.598 -1.262 18.113 1.00 91.00 191 ILE A CA 1
ATOM 1487 C C . ILE A 1 191 ? -13.729 -1.899 19.494 1.00 91.00 191 ILE A C 1
ATOM 1489 O O . ILE A 1 191 ? -14.536 -2.807 19.699 1.00 91.00 191 ILE A O 1
ATOM 1493 N N . THR A 1 192 ? -12.933 -1.428 20.448 1.00 88.88 192 THR A N 1
ATOM 1494 C CA . THR A 1 192 ? -12.967 -1.890 21.835 1.00 88.88 192 THR A CA 1
ATOM 1495 C C . THR A 1 192 ? -13.137 -0.724 22.798 1.00 88.88 192 THR A C 1
ATOM 1497 O O . THR A 1 192 ? -12.650 0.379 22.553 1.00 88.88 192 THR A O 1
ATOM 1500 N N . GLN A 1 193 ? -13.795 -0.973 23.922 1.00 88.88 193 GLN A N 1
ATOM 1501 C CA . GLN A 1 193 ? -13.913 -0.045 25.040 1.00 88.88 193 GLN A CA 1
ATOM 1502 C C . GLN A 1 193 ? -13.547 -0.794 26.318 1.00 88.88 193 GLN A C 1
ATOM 1504 O O . GLN A 1 193 ? -14.011 -1.910 26.549 1.00 88.88 193 GLN A O 1
ATOM 1509 N N . ALA A 1 194 ? -12.652 -0.218 27.124 1.00 84.44 194 ALA A N 1
ATOM 1510 C CA . ALA A 1 194 ? -12.095 -0.881 28.310 1.00 84.44 194 ALA A CA 1
ATOM 1511 C C . ALA A 1 194 ? -11.534 -2.301 28.032 1.00 84.44 194 ALA A C 1
ATOM 1513 O O . ALA A 1 194 ? -11.590 -3.183 28.886 1.00 84.44 194 ALA A O 1
ATOM 1514 N N . GLY A 1 195 ? -10.990 -2.523 26.828 1.00 80.50 195 GLY A N 1
ATOM 1515 C CA . GLY A 1 195 ? -10.404 -3.802 26.409 1.00 80.50 195 GLY A CA 1
ATOM 1516 C C . GLY A 1 195 ? -11.407 -4.874 25.970 1.00 80.50 195 GLY A C 1
ATOM 1517 O O . GLY A 1 195 ? -10.995 -5.998 25.694 1.00 80.50 195 GLY A O 1
ATOM 1518 N N . LEU A 1 196 ? -12.701 -4.552 25.884 1.00 81.50 196 LEU A N 1
ATOM 1519 C CA . LEU A 1 196 ? -13.738 -5.457 25.387 1.00 81.50 196 LEU A CA 1
ATOM 1520 C C . LEU A 1 196 ? -14.249 -4.988 24.019 1.00 81.50 196 LEU A C 1
ATOM 1522 O O . LEU A 1 196 ? -14.412 -3.782 23.840 1.00 81.50 196 LEU A O 1
ATOM 1526 N N . PRO A 1 197 ? -14.519 -5.898 23.064 1.00 86.44 197 PRO A N 1
ATOM 1527 C CA . PRO A 1 197 ? -15.171 -5.543 21.808 1.00 86.44 197 PRO A CA 1
ATOM 1528 C C . PRO A 1 197 ? -16.514 -4.853 22.047 1.00 86.44 197 PRO A C 1
ATOM 1530 O O . PRO A 1 197 ? -17.359 -5.366 22.784 1.00 86.44 197 PRO A O 1
ATOM 1533 N N . THR A 1 198 ? -16.707 -3.710 21.397 1.00 87.06 198 THR A N 1
ATOM 1534 C CA . THR A 1 198 ? -17.938 -2.923 21.476 1.00 87.06 198 THR A CA 1
ATOM 1535 C C . THR A 1 198 ? -18.709 -3.070 20.176 1.00 87.06 198 THR A C 1
ATOM 1537 O O . THR A 1 198 ? -18.142 -2.967 19.089 1.00 87.06 198 THR A O 1
ATOM 1540 N N . ALA A 1 199 ? -20.013 -3.312 20.283 1.00 87.25 199 ALA A N 1
ATOM 1541 C CA . ALA A 1 199 ? -20.883 -3.358 19.121 1.00 87.25 199 ALA A CA 1
ATOM 1542 C C . ALA A 1 199 ? -21.151 -1.936 18.613 1.00 87.25 199 ALA A C 1
ATOM 1544 O O . ALA A 1 199 ? -21.534 -1.060 19.384 1.00 87.25 199 ALA A O 1
ATOM 1545 N N . PHE A 1 200 ? -20.946 -1.735 17.317 1.00 94.44 200 PHE A N 1
ATOM 1546 C CA . PHE A 1 200 ? -21.328 -0.533 16.587 1.00 94.44 200 PHE A CA 1
ATOM 1547 C C . PHE A 1 200 ? -22.270 -0.950 15.458 1.00 94.44 200 PHE A C 1
ATOM 1549 O O . PHE A 1 200 ? -22.149 -2.055 14.917 1.00 94.44 200 PHE A O 1
ATOM 1556 N N . ASN A 1 201 ?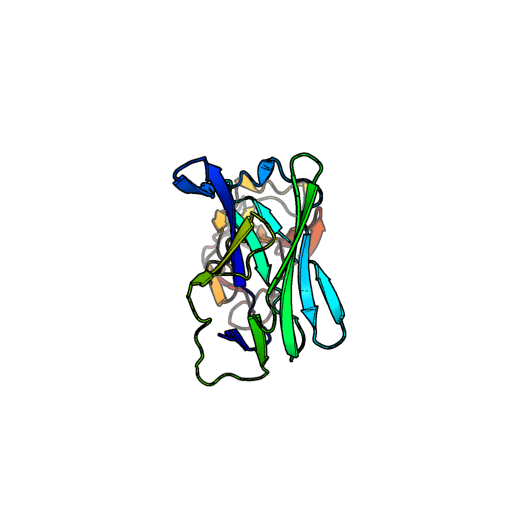 -23.181 -0.057 15.084 1.00 93.31 201 ASN A N 1
ATOM 1557 C CA . ASN A 1 201 ? -23.875 -0.163 13.809 1.00 93.31 201 ASN A CA 1
ATOM 1558 C C . ASN A 1 201 ? -22.835 -0.074 12.690 1.00 93.31 201 ASN A C 1
ATOM 1560 O O . ASN A 1 201 ? -21.855 0.657 12.834 1.00 93.31 201 ASN A O 1
ATOM 1564 N N . MET A 1 202 ? -23.012 -0.834 11.609 1.00 94.62 202 MET A N 1
ATOM 1565 C CA . MET A 1 202 ? -22.025 -0.903 10.535 1.00 94.62 202 MET A CA 1
ATOM 1566 C C . MET A 1 202 ? -22.681 -0.987 9.164 1.00 94.62 202 MET A C 1
ATOM 1568 O O . MET A 1 202 ? -23.635 -1.738 8.964 1.00 94.62 202 MET A O 1
ATOM 1572 N N . GLU A 1 203 ? -22.118 -0.243 8.217 1.00 95.44 203 GLU A N 1
ATOM 1573 C CA . GLU A 1 203 ? -22.492 -0.289 6.808 1.00 95.44 203 GLU A CA 1
ATOM 1574 C C . GLU A 1 203 ? -21.256 -0.065 5.924 1.00 95.44 203 GLU A C 1
ATOM 1576 O O . GLU A 1 203 ? -20.330 0.662 6.292 1.00 95.44 203 GLU A O 1
ATOM 1581 N N . GLN A 1 204 ? -21.232 -0.699 4.749 1.00 92.25 204 GLN A N 1
ATOM 1582 C CA . GLN A 1 204 ? -20.168 -0.530 3.763 1.00 92.25 204 GLN A CA 1
ATOM 1583 C C . GLN A 1 204 ? -20.711 0.160 2.508 1.00 92.25 204 GLN A C 1
ATOM 1585 O O . GLN A 1 204 ? -21.579 -0.385 1.828 1.00 92.25 204 GLN A O 1
ATOM 1590 N N . VAL A 1 205 ? -20.154 1.327 2.171 1.00 88.81 205 VAL A N 1
ATOM 1591 C CA . VAL A 1 205 ? -20.531 2.127 0.990 1.00 88.81 205 VAL A CA 1
ATOM 1592 C C . VAL A 1 205 ? -19.263 2.633 0.305 1.00 88.81 205 VAL A C 1
ATOM 1594 O O . VAL A 1 205 ? -18.363 3.136 0.971 1.00 88.81 205 VAL A O 1
ATOM 1597 N N . ASP A 1 206 ? -19.167 2.489 -1.019 1.00 82.38 206 ASP A N 1
ATOM 1598 C CA . ASP A 1 206 ? -18.066 3.024 -1.841 1.00 82.38 206 ASP A CA 1
ATOM 1599 C C . ASP A 1 206 ? -16.646 2.708 -1.318 1.00 82.38 206 ASP A C 1
ATOM 1601 O O . ASP A 1 206 ? -15.759 3.561 -1.303 1.00 82.38 206 ASP A O 1
ATOM 1605 N N . ASN A 1 207 ? -16.415 1.459 -0.895 1.00 79.62 207 ASN A N 1
ATOM 1606 C CA . ASN A 1 207 ? -15.152 0.977 -0.305 1.00 79.62 207 ASN A CA 1
ATOM 1607 C C . ASN A 1 207 ? -14.759 1.627 1.036 1.00 79.62 207 ASN A C 1
ATOM 1609 O O . ASN A 1 207 ? -13.607 1.515 1.461 1.00 79.62 207 ASN A O 1
ATOM 1613 N N . LEU A 1 208 ? -15.702 2.272 1.718 1.00 88.88 208 LEU A N 1
ATOM 1614 C CA . LEU A 1 208 ? -15.556 2.725 3.094 1.00 88.88 208 LEU A CA 1
ATOM 1615 C C . LEU A 1 208 ? -16.414 1.870 4.020 1.00 88.88 208 LEU A C 1
ATOM 1617 O O . LEU A 1 208 ? -17.535 1.490 3.683 1.00 88.88 208 LEU A O 1
ATOM 1621 N N . TYR A 1 209 ? -15.871 1.602 5.197 1.00 92.44 209 TYR A N 1
ATOM 1622 C CA . TYR A 1 209 ? -16.571 1.001 6.316 1.00 92.44 209 TYR A CA 1
ATOM 1623 C C . TYR A 1 209 ? -16.974 2.119 7.265 1.00 92.44 209 TYR A C 1
ATOM 1625 O O . TYR A 1 209 ? -16.123 2.885 7.721 1.00 92.44 209 TYR A O 1
ATOM 1633 N N . PHE A 1 210 ? -18.267 2.215 7.537 1.00 96.00 210 PHE A N 1
ATOM 1634 C CA . PHE A 1 210 ? -18.846 3.168 8.466 1.00 96.00 210 PHE A CA 1
ATOM 1635 C C . PHE A 1 210 ? -19.259 2.423 9.721 1.00 96.00 210 PHE A C 1
ATOM 1637 O O . PHE A 1 210 ? -19.920 1.392 9.626 1.00 96.00 210 PHE A O 1
ATOM 1644 N N . TYR A 1 211 ? -18.891 2.961 10.877 1.00 96.44 211 TYR A N 1
ATOM 1645 C CA . TYR A 1 211 ? -19.294 2.462 12.181 1.00 96.44 211 TYR A CA 1
ATOM 1646 C C . TYR A 1 211 ? -19.877 3.614 12.982 1.00 96.44 211 TYR A C 1
ATOM 1648 O O . TYR A 1 211 ? -19.237 4.664 13.075 1.00 96.44 211 TYR A O 1
ATOM 1656 N N . TRP A 1 212 ? -21.044 3.425 13.590 1.00 96.62 212 TRP A N 1
ATOM 1657 C CA . TRP A 1 212 ? -21.597 4.420 14.506 1.00 96.62 212 TRP A CA 1
ATOM 1658 C C . TRP A 1 212 ? -22.250 3.815 15.742 1.00 96.62 212 TRP A C 1
ATOM 1660 O O . TRP A 1 212 ? -22.745 2.686 15.719 1.00 96.62 212 TRP A O 1
ATOM 1670 N N . SER A 1 213 ? -22.193 4.554 16.845 1.00 94.88 213 SER A N 1
ATOM 1671 C CA . SER A 1 213 ? -22.813 4.154 18.105 1.00 94.88 213 SER A CA 1
ATOM 1672 C C . SER A 1 213 ? -24.330 4.341 18.064 1.00 94.88 213 SER A C 1
ATOM 1674 O O . SER A 1 213 ? -24.872 4.989 17.168 1.00 94.88 213 SER A O 1
ATOM 1676 N N . ASP A 1 214 ? -25.012 3.831 19.085 1.00 93.06 214 ASP A N 1
ATOM 1677 C CA . ASP A 1 214 ? -26.333 4.340 19.453 1.00 93.06 214 ASP A CA 1
ATOM 1678 C C . ASP A 1 214 ? -26.218 5.769 20.023 1.00 93.06 214 ASP A C 1
ATOM 1680 O O . ASP A 1 214 ? -25.115 6.299 20.197 1.00 93.06 214 ASP A O 1
ATOM 1684 N N . GLU A 1 215 ? -27.356 6.405 20.304 1.00 93.12 215 GLU A N 1
ATOM 1685 C CA . GLU A 1 215 ? -27.405 7.743 20.900 1.00 93.12 215 GLU A CA 1
ATOM 1686 C C . GLU A 1 215 ? -26.790 7.734 22.309 1.00 93.12 215 GLU A C 1
ATOM 1688 O O . GLU A 1 215 ? -27.205 6.960 23.177 1.00 93.12 215 GLU A O 1
ATOM 1693 N N . LEU A 1 216 ? -25.795 8.594 22.542 1.00 92.19 216 LEU A N 1
ATOM 1694 C CA . LEU A 1 216 ? -25.095 8.718 23.819 1.00 92.19 216 LEU A CA 1
ATOM 1695 C C . LEU A 1 216 ? -25.454 10.022 24.536 1.00 92.19 216 LEU A C 1
ATOM 1697 O O . LEU A 1 216 ? -25.796 11.033 23.925 1.00 92.19 216 LEU A O 1
ATOM 1701 N N . VAL A 1 217 ? -25.334 10.001 25.864 1.00 91.69 217 VAL A N 1
ATOM 1702 C CA . VAL A 1 217 ? -25.463 11.202 26.699 1.00 91.69 217 VAL A CA 1
ATOM 1703 C C . VAL A 1 217 ? -24.229 12.083 26.512 1.00 91.69 217 VAL A C 1
ATOM 1705 O O . VAL A 1 217 ? -23.115 11.569 26.445 1.00 91.69 217 VAL A O 1
ATOM 1708 N N . ALA A 1 218 ? -24.427 13.404 26.486 1.00 92.38 218 ALA A N 1
ATOM 1709 C CA . ALA A 1 218 ? -23.342 14.373 26.393 1.00 92.38 218 ALA A CA 1
ATOM 1710 C C . ALA A 1 218 ? -22.259 14.137 27.461 1.00 92.38 218 ALA A C 1
ATOM 1712 O O . ALA A 1 218 ? -22.544 14.052 28.659 1.00 92.38 218 ALA A O 1
ATOM 1713 N N . GLY A 1 219 ? -21.006 14.066 27.017 1.00 89.06 219 GLY A N 1
ATOM 1714 C CA . GLY A 1 219 ? -19.874 13.679 27.852 1.00 89.06 219 GLY A CA 1
ATOM 1715 C C . GLY A 1 219 ? -18.566 13.594 27.071 1.00 89.06 219 GLY A C 1
ATOM 1716 O O . GLY A 1 219 ? -18.555 13.502 25.840 1.00 89.06 219 GLY A O 1
ATOM 1717 N N . ASN A 1 220 ? -17.449 13.630 27.799 1.00 90.25 220 ASN A N 1
ATOM 1718 C CA . ASN A 1 220 ? -16.082 13.617 27.261 1.00 90.25 220 ASN A CA 1
ATOM 1719 C C . ASN A 1 220 ? -15.262 12.388 27.702 1.00 90.25 220 ASN A C 1
ATOM 1721 O O . ASN A 1 220 ? -14.038 12.372 27.580 1.00 90.25 220 ASN A O 1
ATOM 1725 N N . ASP A 1 221 ? -15.936 11.364 28.213 1.00 86.81 221 ASP A N 1
ATOM 1726 C CA . ASP A 1 221 ? -15.380 10.124 28.757 1.00 86.81 221 ASP A CA 1
ATOM 1727 C C . ASP A 1 221 ? -15.538 8.923 27.809 1.00 86.81 221 ASP A C 1
ATOM 1729 O O . ASP A 1 221 ? -15.191 7.792 28.162 1.00 86.81 221 ASP A O 1
ATOM 1733 N N . ASN A 1 222 ? -15.985 9.154 26.569 1.00 90.38 222 ASN A N 1
ATOM 1734 C CA . ASN A 1 222 ? -16.059 8.106 25.557 1.00 90.38 222 ASN A CA 1
ATOM 1735 C C . ASN A 1 222 ? -14.663 7.801 24.995 1.00 90.38 222 ASN A C 1
ATOM 1737 O O . ASN A 1 222 ? -14.164 8.484 24.097 1.00 90.38 222 ASN A O 1
ATOM 1741 N N . ILE A 1 223 ? -14.028 6.769 25.549 1.00 91.88 223 ILE A N 1
ATOM 1742 C CA . ILE A 1 223 ? -12.681 6.324 25.183 1.00 91.88 223 ILE A CA 1
ATOM 1743 C C . ILE A 1 223 ? -12.766 4.982 24.453 1.00 91.88 223 ILE A C 1
ATOM 1745 O O . ILE A 1 223 ? -13.175 3.984 25.047 1.00 91.88 223 ILE A O 1
ATOM 1749 N N . TYR A 1 224 ? -12.316 4.939 23.199 1.00 91.31 224 TYR A N 1
ATOM 1750 C CA . TYR A 1 224 ? -12.292 3.728 22.374 1.00 91.31 224 TYR A CA 1
ATOM 1751 C C . TYR A 1 224 ? -10.883 3.408 21.897 1.00 91.31 224 TYR A C 1
ATOM 1753 O O . TYR A 1 224 ? -10.117 4.309 21.563 1.00 91.31 224 TYR A O 1
ATOM 1761 N N . SER A 1 225 ? -10.559 2.124 21.804 1.00 89.25 225 SER A N 1
ATOM 1762 C CA . SER A 1 225 ? -9.315 1.632 21.217 1.00 89.25 225 SER A CA 1
ATOM 1763 C C . SER A 1 225 ? -9.613 0.794 19.983 1.00 89.25 225 SER A C 1
ATOM 1765 O O . SER A 1 225 ? -10.538 -0.022 19.991 1.00 89.25 225 SER A O 1
ATOM 1767 N N . ILE A 1 226 ? -8.821 0.976 18.930 1.00 88.88 226 ILE A N 1
ATOM 1768 C CA . ILE A 1 226 ? -8.950 0.199 17.695 1.00 88.88 226 ILE A CA 1
ATOM 1769 C C . ILE A 1 226 ? -7.999 -0.996 17.765 1.00 88.88 226 ILE A C 1
ATOM 1771 O O . ILE A 1 226 ? -6.799 -0.819 17.969 1.00 88.88 226 ILE A O 1
ATOM 1775 N N . GLY A 1 227 ? -8.548 -2.203 17.653 1.00 75.12 227 GLY A N 1
ATOM 1776 C CA . GLY A 1 227 ? -7.795 -3.456 17.642 1.00 75.12 227 GLY A CA 1
ATOM 1777 C C . GLY A 1 227 ? -7.127 -3.740 16.295 1.00 75.12 227 GLY A C 1
ATOM 1778 O O . GLY A 1 227 ? -7.535 -3.180 15.275 1.00 75.12 227 GLY A O 1
ATOM 1779 N N . ASP A 1 228 ? -6.123 -4.622 16.344 1.00 57.38 228 ASP A N 1
ATOM 1780 C CA . ASP A 1 228 ? -5.400 -5.165 15.182 1.00 57.38 228 ASP A CA 1
ATOM 1781 C C . ASP A 1 228 ? -6.258 -6.087 14.308 1.00 57.38 228 ASP A C 1
ATOM 1783 O O . ASP A 1 228 ? -7.111 -6.823 14.863 1.00 57.38 228 ASP A O 1
#

Secondary structure (DSSP, 8-state):
--EEEETT--EEEEEEEEEEEEETTEEEEEE--GGG-EEEEEEEEETTS-EEEPPEEE-SS-TTEEEEEE-SSPPSEEEEEEEEEEETTEEEEEEEEEEEEEES--SS-S----EEEPPPBTTEEEEEEEES-------EEEEEES-SSTTT--GGGSEEE-S--TT-EEEEEEBTTB-EEEEEESS--EEEETTEE---EEEEETTEEEEE-----SEEEEEEEEE-